Protein AF-A0A938N1D2-F1 (afdb_monomer)

Structure (mmCIF, N/CA/C/O backbone):
data_AF-A0A938N1D2-F1
#
_entry.id   AF-A0A938N1D2-F1
#
loop_
_atom_site.group_PDB
_atom_site.id
_atom_site.type_symbol
_atom_site.label_atom_id
_atom_site.label_alt_id
_atom_site.label_comp_id
_atom_site.label_asym_id
_atom_site.label_entity_id
_atom_site.label_seq_id
_atom_site.pdbx_PDB_ins_code
_atom_site.Cartn_x
_atom_site.Cartn_y
_atom_site.Cartn_z
_atom_site.occupancy
_atom_site.B_iso_or_equiv
_atom_site.auth_seq_id
_atom_site.auth_comp_id
_atom_site.auth_asym_id
_atom_site.auth_atom_id
_atom_site.pdbx_PDB_model_num
ATOM 1 N N . MET A 1 1 ? -23.442 34.204 77.995 1.00 45.38 1 MET A N 1
ATOM 2 C CA . MET A 1 1 ? -23.431 32.895 77.308 1.00 45.38 1 MET A CA 1
ATOM 3 C C . MET A 1 1 ? -24.478 32.975 76.201 1.00 45.38 1 MET A C 1
ATOM 5 O O . MET A 1 1 ? -25.651 32.757 76.457 1.00 45.38 1 MET A O 1
ATOM 9 N N . SER A 1 2 ? -24.078 33.488 75.035 1.00 43.53 2 SER A N 1
ATOM 10 C CA . SER A 1 2 ? -24.963 33.845 73.915 1.00 43.53 2 SER A CA 1
ATOM 11 C C . SER A 1 2 ? -24.544 33.026 72.698 1.00 43.53 2 SER A C 1
ATOM 13 O O . SER A 1 2 ? -23.382 33.074 72.297 1.00 43.53 2 SER A O 1
ATOM 15 N N . LEU A 1 3 ? -25.469 32.216 72.186 1.00 50.94 3 LEU A N 1
ATOM 16 C CA . LEU A 1 3 ? -25.299 31.342 71.028 1.00 50.94 3 LEU A CA 1
ATOM 17 C C . LEU A 1 3 ? -25.535 32.152 69.751 1.00 50.94 3 LEU A C 1
ATOM 19 O O . LEU A 1 3 ? -26.673 32.476 69.415 1.00 50.94 3 LEU A O 1
ATOM 23 N N . GLN A 1 4 ? -24.455 32.462 69.037 1.00 51.28 4 GLN A N 1
ATOM 24 C CA . GLN A 1 4 ? -24.513 33.093 67.724 1.00 51.28 4 GLN A CA 1
ATOM 25 C C . GLN A 1 4 ? -24.582 32.000 66.647 1.00 51.28 4 GLN A C 1
ATOM 27 O O . GLN A 1 4 ? -23.622 31.272 66.398 1.00 51.28 4 GLN A O 1
ATOM 32 N N . LYS A 1 5 ? -25.771 31.859 66.058 1.00 54.28 5 LYS A N 1
ATOM 33 C CA . LYS A 1 5 ? -26.109 30.928 64.980 1.00 54.28 5 LYS A CA 1
ATOM 34 C C . LYS A 1 5 ? -25.549 31.478 63.663 1.00 54.28 5 LYS A C 1
ATOM 36 O O . LYS A 1 5 ? -25.926 32.568 63.244 1.00 54.28 5 LYS A O 1
ATOM 41 N N . ASN A 1 6 ? -24.605 30.755 63.065 1.00 55.00 6 ASN A N 1
ATOM 42 C CA . ASN A 1 6 ? -23.937 31.126 61.820 1.00 55.00 6 ASN A CA 1
ATOM 43 C C . ASN A 1 6 ? -24.645 30.424 60.649 1.00 55.00 6 ASN A C 1
ATOM 45 O O . ASN A 1 6 ? -24.446 29.229 60.428 1.00 55.00 6 ASN A O 1
ATOM 49 N N . ASP A 1 7 ? -25.509 31.150 59.940 1.00 54.53 7 ASP A N 1
ATOM 50 C CA . ASP A 1 7 ? -26.222 30.656 58.761 1.00 54.53 7 ASP A CA 1
ATOM 51 C C . ASP A 1 7 ? -25.305 30.731 57.528 1.00 54.53 7 ASP A C 1
ATOM 53 O O . ASP A 1 7 ? -25.179 31.758 56.857 1.00 54.53 7 ASP A O 1
ATOM 57 N N . GLY A 1 8 ? -24.646 29.610 57.227 1.00 48.16 8 GLY A N 1
ATOM 58 C CA . GLY A 1 8 ? -23.860 29.415 56.012 1.00 48.16 8 GLY A CA 1
ATOM 59 C C . GLY A 1 8 ? -24.749 29.325 54.772 1.00 48.16 8 GLY A C 1
ATOM 60 O O . GLY A 1 8 ? -25.201 28.246 54.394 1.00 48.16 8 GLY A O 1
ATOM 61 N N . ARG A 1 9 ? -24.979 30.460 54.104 1.00 46.34 9 ARG A N 1
ATOM 62 C CA . ARG A 1 9 ? -25.513 30.503 52.735 1.00 46.34 9 ARG A CA 1
ATOM 63 C C . ARG A 1 9 ? -24.442 30.028 51.751 1.00 46.34 9 ARG A C 1
ATOM 65 O O . ARG A 1 9 ? -23.534 30.777 51.400 1.00 46.34 9 ARG A O 1
ATOM 72 N N . ALA A 1 10 ? -24.584 28.792 51.281 1.00 48.12 10 ALA A N 1
ATOM 73 C CA . ALA A 1 10 ? -23.886 28.282 50.109 1.00 48.12 10 ALA A CA 1
ATOM 74 C C . ALA A 1 10 ? -24.363 29.044 48.860 1.00 48.12 10 ALA A C 1
ATOM 76 O O . ALA A 1 10 ? -25.469 28.833 48.362 1.00 48.12 10 ALA A O 1
ATOM 77 N N . GLY A 1 11 ? -23.533 29.972 48.382 1.00 44.34 11 GLY A N 1
ATOM 78 C CA . GLY A 1 11 ? -23.705 30.628 47.093 1.00 44.34 11 GLY A CA 1
ATOM 79 C C . GLY A 1 11 ? -23.422 29.640 45.966 1.00 44.34 11 GLY A C 1
ATOM 80 O O . GLY A 1 11 ? -22.268 29.358 45.660 1.00 44.34 11 GLY A O 1
ATOM 81 N N . LEU A 1 12 ? -24.481 29.120 45.348 1.00 46.97 12 LEU A N 1
ATOM 82 C CA . LEU A 1 12 ? -24.411 28.447 44.055 1.00 46.97 12 LEU A CA 1
ATOM 83 C C . LEU A 1 12 ? -24.100 29.505 42.990 1.00 46.97 12 LEU A C 1
ATOM 85 O O . LEU A 1 12 ? -24.994 30.176 42.472 1.00 46.97 12 LEU A O 1
ATOM 89 N N . GLY A 1 13 ? -22.810 29.686 42.709 1.00 43.22 13 GLY A N 1
ATOM 90 C CA . GLY A 1 13 ? -22.336 30.446 41.563 1.00 43.22 13 GLY A CA 1
ATOM 91 C C . GLY A 1 13 ? -22.841 29.797 40.279 1.00 43.22 13 GLY A C 1
ATOM 92 O O . GLY A 1 13 ? -22.402 28.714 39.908 1.00 43.22 13 GLY A O 1
ATOM 93 N N . ARG A 1 14 ? -23.786 30.463 39.611 1.00 47.28 14 ARG A N 1
ATOM 94 C CA . ARG A 1 14 ? -24.105 30.239 38.199 1.00 47.28 14 ARG A CA 1
ATOM 95 C C . ARG A 1 14 ? -22.845 30.549 37.388 1.00 47.28 14 ARG A C 1
ATOM 97 O O . ARG A 1 14 ? -22.576 31.710 37.091 1.00 47.28 14 ARG A O 1
ATOM 104 N N . GLU A 1 15 ? -22.071 29.524 37.051 1.00 45.41 15 GLU A N 1
ATOM 105 C CA . GLU A 1 15 ? -21.087 29.620 35.977 1.00 45.41 15 GLU A CA 1
ATOM 106 C C . GLU A 1 15 ? -21.851 29.861 34.676 1.00 45.41 15 GLU A C 1
ATOM 108 O O . GLU A 1 15 ? -22.607 29.015 34.198 1.00 45.41 15 GLU A O 1
ATOM 113 N N . ALA A 1 16 ? -21.715 31.080 34.157 1.00 44.31 16 ALA A N 1
ATOM 114 C CA . ALA A 1 16 ? -22.251 31.477 32.874 1.00 44.31 16 ALA A CA 1
ATOM 115 C C . ALA A 1 16 ? -21.665 30.562 31.793 1.00 44.31 16 ALA A C 1
ATOM 117 O O . ALA A 1 16 ? -20.476 30.626 31.481 1.00 44.31 16 ALA A O 1
ATOM 118 N N . SER A 1 17 ? -22.517 29.711 31.229 1.00 45.59 17 SER A N 1
ATOM 119 C CA . SER A 1 17 ? -22.244 28.951 30.019 1.00 45.59 17 SER A CA 1
ATOM 120 C C . SER A 1 17 ? -21.879 29.928 28.904 1.00 45.59 17 SER A C 1
ATOM 122 O O . SER A 1 17 ? -22.737 30.617 28.349 1.00 45.59 17 SER A O 1
ATOM 124 N N . THR A 1 18 ? -20.590 30.021 28.599 1.00 41.19 18 THR A N 1
ATOM 125 C CA . THR A 1 18 ? -20.108 30.731 27.424 1.00 41.19 18 THR A CA 1
ATOM 126 C C . THR A 1 18 ? -20.687 30.047 26.181 1.00 41.19 18 THR A C 1
ATOM 128 O O . THR A 1 18 ? -20.574 28.826 26.039 1.00 41.19 18 THR A O 1
ATOM 131 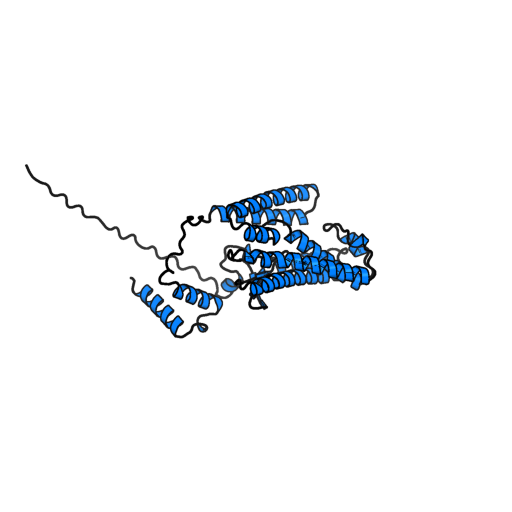N N . PRO A 1 19 ? -21.351 30.790 25.277 1.00 46.25 19 PRO A N 1
ATOM 132 C CA . PRO A 1 19 ? -21.889 30.214 24.058 1.00 46.25 19 PRO A CA 1
ATOM 133 C C . PRO A 1 19 ? -20.727 29.705 23.205 1.00 46.25 19 PRO A C 1
ATOM 135 O O . PRO A 1 19 ? -19.851 30.465 22.789 1.00 46.25 19 PRO A O 1
ATOM 138 N N . VAL A 1 20 ? -20.712 28.392 22.979 1.00 46.66 20 VAL A N 1
ATOM 139 C CA . VAL A 1 20 ? -19.788 27.716 22.068 1.00 46.66 20 VAL A CA 1
ATOM 140 C C . VAL A 1 20 ? -19.893 28.397 20.706 1.00 46.66 20 VAL A C 1
ATOM 142 O O . VAL A 1 20 ? -20.954 28.419 20.085 1.00 46.66 20 VAL A O 1
ATOM 145 N N . GLY A 1 21 ? -18.780 29.003 20.289 1.00 40.69 21 GLY A N 1
ATOM 146 C CA . GLY A 1 21 ? -18.690 29.889 19.139 1.00 40.69 21 GLY A CA 1
ATOM 147 C C . GLY A 1 21 ? -19.325 29.316 17.875 1.00 40.69 21 GLY A C 1
ATOM 148 O O . GLY A 1 21 ? -19.049 28.189 17.456 1.00 40.69 21 GLY A O 1
ATOM 149 N N . SER A 1 22 ? -20.142 30.151 17.236 1.00 45.31 22 SER A N 1
ATOM 150 C CA . SER A 1 22 ? -20.622 29.978 15.873 1.00 45.31 22 SER A CA 1
ATOM 151 C C . SER A 1 22 ? -19.424 29.819 14.934 1.00 45.31 22 SER A C 1
ATOM 153 O O . SER A 1 22 ? -18.741 30.791 14.603 1.00 45.31 22 SER A O 1
ATOM 155 N N . ARG A 1 23 ? -19.141 28.579 14.525 1.00 46.31 23 ARG A N 1
ATOM 156 C CA . ARG A 1 23 ? -18.115 28.274 13.525 1.00 46.31 23 ARG A CA 1
ATOM 157 C C . ARG A 1 23 ? -18.466 28.981 12.220 1.00 46.31 23 ARG A C 1
ATOM 159 O O . ARG A 1 23 ? -19.503 28.710 11.619 1.00 46.31 23 ARG A O 1
ATOM 166 N N . ALA A 1 24 ? -17.579 29.886 11.818 1.00 46.53 24 ALA A N 1
ATOM 167 C CA . ALA A 1 24 ? -17.623 30.610 10.562 1.00 46.53 24 ALA A CA 1
ATOM 168 C C . ALA A 1 24 ? -17.850 29.652 9.381 1.00 46.53 24 ALA A C 1
ATOM 170 O O . ALA A 1 24 ? -17.258 28.572 9.312 1.00 46.53 24 ALA A O 1
ATOM 171 N N . GLY A 1 25 ? -18.743 30.059 8.478 1.00 44.03 25 GLY A N 1
ATOM 172 C CA . GLY A 1 25 ? -19.224 29.280 7.345 1.00 44.03 25 GLY A CA 1
ATOM 173 C C . GLY A 1 25 ? -18.110 28.811 6.415 1.00 44.03 25 GLY A C 1
ATOM 174 O O . GLY A 1 25 ? -17.735 29.500 5.471 1.00 44.03 25 GLY A O 1
ATOM 175 N N . ALA A 1 26 ? -17.633 27.588 6.629 1.00 49.19 26 ALA A N 1
ATOM 176 C CA . ALA A 1 26 ? -16.990 26.827 5.574 1.00 49.19 26 ALA A CA 1
ATOM 177 C C . ALA A 1 26 ? -18.065 26.470 4.538 1.00 49.19 26 ALA A C 1
ATOM 179 O O . ALA A 1 26 ? -19.080 25.852 4.871 1.00 49.19 26 ALA A O 1
ATOM 180 N N . SER A 1 27 ? -17.858 26.887 3.287 1.00 54.94 27 SER A N 1
ATOM 181 C CA . SER A 1 27 ? -18.797 26.623 2.195 1.00 54.94 27 SER A CA 1
ATOM 182 C C . SER A 1 27 ? -19.169 25.121 2.128 1.00 54.94 27 SER A C 1
ATOM 184 O O . SER A 1 27 ? -18.284 24.263 2.233 1.00 54.94 27 SER A O 1
ATOM 186 N N . PRO A 1 28 ? -20.459 24.765 1.941 1.00 60.28 28 PRO A N 1
ATOM 187 C CA . PRO A 1 28 ? -20.954 23.386 2.071 1.00 60.28 28 PRO A CA 1
ATOM 188 C C . PRO A 1 28 ? -20.310 22.352 1.130 1.00 60.28 28 PRO A C 1
ATOM 190 O O . PRO A 1 28 ? -20.494 21.148 1.323 1.00 60.28 28 PRO A O 1
ATOM 193 N N . GLY A 1 29 ? -19.601 22.805 0.091 1.00 64.12 29 GLY A N 1
ATOM 194 C CA . GLY A 1 29 ? -18.929 21.944 -0.882 1.00 64.12 29 GLY A CA 1
ATOM 195 C C . GLY A 1 29 ? -17.547 21.473 -0.428 1.00 64.12 29 GLY A C 1
ATOM 196 O O . GLY A 1 29 ? -17.232 20.291 -0.547 1.00 64.12 29 GLY A O 1
ATOM 197 N N . TRP A 1 30 ? -16.734 22.365 0.143 1.00 63.69 30 TRP A N 1
ATOM 198 C CA . TRP A 1 30 ? -15.337 22.059 0.474 1.00 63.69 30 TRP A CA 1
ATOM 199 C C . TRP A 1 30 ? -15.190 21.227 1.750 1.00 63.69 30 TRP A C 1
ATOM 201 O O . TRP A 1 30 ? -14.303 20.378 1.828 1.00 63.69 30 TRP A O 1
ATOM 211 N N . SER A 1 31 ? -16.104 21.381 2.711 1.00 61.78 31 SER A N 1
ATOM 212 C CA . SER A 1 31 ? -16.114 20.593 3.953 1.00 61.78 31 SER A CA 1
ATOM 213 C C . SER A 1 31 ? -16.376 19.098 3.722 1.00 61.78 31 SER A C 1
ATOM 215 O O . SER A 1 31 ? -15.876 18.259 4.469 1.00 61.78 31 SER A O 1
ATOM 217 N N . ARG A 1 32 ? -17.092 18.737 2.647 1.00 62.72 32 ARG A N 1
ATOM 218 C CA . ARG A 1 32 ? -17.279 17.329 2.243 1.00 62.72 32 ARG A CA 1
ATOM 219 C C . ARG A 1 32 ? -16.031 16.726 1.602 1.00 62.72 32 ARG A C 1
ATOM 221 O O . ARG A 1 32 ? -15.829 15.515 1.684 1.00 62.72 32 ARG A O 1
ATOM 228 N N . VAL A 1 33 ? -15.225 17.563 0.953 1.00 58.50 33 VAL A N 1
ATOM 229 C CA . VAL A 1 33 ? -14.071 17.149 0.148 1.00 58.50 33 VAL A CA 1
ATOM 230 C C . VAL A 1 33 ? -12.794 17.068 0.989 1.00 58.50 33 VAL A C 1
ATOM 232 O O . VAL A 1 33 ? -12.049 16.100 0.865 1.00 58.50 33 VAL A O 1
ATOM 235 N N . MET A 1 34 ? -12.561 18.026 1.888 1.00 60.97 34 MET A N 1
ATOM 236 C CA . MET A 1 34 ? -11.311 18.131 2.661 1.00 60.97 34 MET A CA 1
ATOM 237 C C . MET A 1 34 ? -11.330 17.385 4.007 1.00 60.97 34 MET A C 1
ATOM 239 O O . MET A 1 34 ? -10.323 17.367 4.710 1.00 60.97 34 MET A O 1
ATOM 243 N N . GLY A 1 35 ? -12.451 16.763 4.400 1.00 54.53 35 GLY A N 1
ATOM 244 C CA . GLY A 1 35 ? -12.636 16.360 5.800 1.00 54.53 35 GLY A CA 1
ATOM 245 C C . GLY A 1 35 ? -12.611 17.589 6.719 1.00 54.53 35 GLY A C 1
ATOM 246 O O . GLY A 1 35 ? -12.515 18.723 6.252 1.00 54.53 35 GLY A O 1
ATOM 247 N N . PHE A 1 36 ? -12.727 17.406 8.032 1.00 54.00 36 PHE A N 1
ATOM 248 C CA . PHE A 1 36 ? -12.611 18.516 8.982 1.00 54.00 36 PHE A CA 1
ATOM 249 C C . PHE A 1 36 ? -11.165 19.044 9.018 1.00 54.00 36 PHE A C 1
ATOM 251 O O . PHE A 1 36 ? -10.404 18.622 9.874 1.00 54.00 36 PHE A O 1
ATOM 258 N N . GLY A 1 37 ? -10.813 19.894 8.044 1.00 53.06 37 GLY A N 1
ATOM 259 C CA . GLY A 1 37 ? -9.813 20.976 7.971 1.00 53.06 37 GLY A CA 1
ATOM 260 C C . GLY A 1 37 ? -8.393 20.836 8.535 1.00 53.06 37 GLY A C 1
ATOM 261 O O . GLY A 1 37 ? -7.506 21.520 8.037 1.00 53.06 37 GLY A O 1
ATOM 262 N N . GLU A 1 38 ? -8.142 20.008 9.540 1.00 72.44 38 GLU A N 1
ATOM 263 C CA . GLU A 1 38 ? -6.974 20.144 10.415 1.00 72.44 38 GLU A CA 1
ATOM 264 C C . GLU A 1 38 ? -5.913 19.053 10.206 1.00 72.44 38 GLU A C 1
ATOM 266 O O . GLU A 1 38 ? -4.759 19.267 10.567 1.00 72.44 38 GLU A O 1
ATOM 271 N N . ASP A 1 39 ? -6.250 17.911 9.588 1.00 75.94 39 ASP A N 1
ATOM 272 C CA . ASP A 1 39 ? -5.296 16.810 9.382 1.00 75.94 39 ASP A CA 1
ATOM 273 C C . ASP A 1 39 ? -5.085 16.500 7.883 1.00 75.94 39 ASP A C 1
ATOM 275 O O . ASP A 1 39 ? -5.937 15.853 7.259 1.00 75.94 39 ASP A O 1
ATOM 279 N N . PRO A 1 40 ? -3.954 16.920 7.276 1.00 80.06 40 PRO A N 1
ATOM 280 C CA . PRO A 1 40 ? -3.662 16.664 5.865 1.00 80.06 40 PRO A CA 1
ATOM 281 C C . PRO A 1 40 ? -3.511 15.172 5.539 1.00 80.06 40 PRO A C 1
ATOM 283 O O . PRO A 1 40 ? -3.604 14.797 4.372 1.00 80.06 40 PRO A O 1
ATOM 286 N N . LEU A 1 41 ? -3.322 14.309 6.548 1.00 74.81 41 LEU A N 1
ATOM 287 C CA . LEU A 1 41 ? -3.291 12.849 6.389 1.00 74.81 41 LEU A CA 1
ATOM 288 C C . LEU A 1 41 ? -4.681 12.244 6.136 1.00 74.81 41 LEU A C 1
ATOM 290 O O . LEU A 1 41 ? -4.794 11.064 5.801 1.00 74.81 41 LEU A O 1
ATOM 294 N N . LEU A 1 42 ? -5.747 13.024 6.329 1.00 78.19 42 LEU A N 1
ATOM 295 C CA . LEU A 1 42 ? -7.129 12.590 6.119 1.00 78.19 42 LEU A CA 1
ATOM 296 C C . LEU A 1 42 ? -7.722 13.106 4.802 1.00 78.19 42 LEU A C 1
ATOM 298 O O . LEU A 1 42 ? -8.824 12.691 4.421 1.00 78.19 42 LEU A O 1
ATOM 302 N N . TRP A 1 43 ? -7.002 13.972 4.083 1.00 88.00 43 TRP A N 1
ATOM 303 C CA . TRP A 1 43 ? -7.460 14.549 2.823 1.00 88.00 43 TRP A CA 1
ATOM 304 C C . TRP A 1 43 ? -7.649 13.462 1.773 1.00 88.00 43 TRP A C 1
ATOM 306 O O . TRP A 1 43 ? -6.696 12.855 1.279 1.00 88.00 43 TRP A O 1
ATOM 316 N N . SER A 1 44 ? -8.906 13.192 1.432 1.00 91.38 44 SER A N 1
ATOM 317 C CA . SER A 1 44 ? -9.242 12.104 0.526 1.00 91.38 44 SER A CA 1
ATOM 318 C C . SER A 1 44 ? -10.566 12.322 -0.192 1.00 91.38 44 SER A C 1
ATOM 320 O O . SER A 1 44 ? -11.554 12.758 0.402 1.00 91.38 44 SER A O 1
ATOM 322 N N . PHE A 1 45 ? -10.607 11.928 -1.459 1.00 91.19 45 PHE A N 1
ATOM 323 C CA . PHE A 1 45 ? -11.759 12.074 -2.344 1.00 91.19 45 PHE A CA 1
ATOM 324 C C . PHE A 1 45 ? -12.488 10.733 -2.486 1.00 91.19 45 PHE A C 1
ATOM 326 O O . PHE A 1 45 ? -11.819 9.710 -2.642 1.00 91.19 45 PHE A O 1
ATOM 333 N N . PRO A 1 46 ? -13.829 10.683 -2.424 1.00 92.88 46 PRO A N 1
ATOM 334 C CA . PRO A 1 46 ? -14.567 9.446 -2.663 1.00 92.88 46 PRO A CA 1
ATOM 335 C C . PRO A 1 46 ? -14.432 9.016 -4.129 1.00 92.88 46 PRO A C 1
ATOM 337 O O . PRO A 1 46 ? -14.579 9.838 -5.027 1.00 92.88 46 PRO A O 1
ATOM 340 N N . VAL A 1 47 ? -14.174 7.728 -4.367 1.00 94.19 47 VAL A N 1
ATOM 341 C CA . VAL A 1 47 ? -14.072 7.158 -5.726 1.00 94.19 47 VAL A CA 1
ATOM 342 C C . VAL A 1 47 ? -15.235 6.221 -6.038 1.00 94.19 47 VAL A C 1
ATOM 344 O O . VAL A 1 47 ? -15.672 6.137 -7.178 1.00 94.19 47 VAL A O 1
ATOM 347 N N . GLY A 1 48 ? -15.774 5.536 -5.030 1.00 94.44 48 GLY A N 1
ATOM 348 C CA . GLY A 1 48 ? -16.909 4.636 -5.215 1.00 94.44 48 GLY A CA 1
ATOM 349 C C . GLY A 1 48 ? -17.002 3.595 -4.112 1.00 94.44 48 GLY A C 1
ATOM 350 O O . GLY A 1 48 ? -16.347 3.709 -3.076 1.00 94.44 48 GLY A O 1
ATOM 351 N N . GLY A 1 49 ? -17.823 2.570 -4.326 1.00 94.12 49 GLY A N 1
ATOM 352 C CA . GLY A 1 49 ? -17.939 1.431 -3.421 1.00 94.12 49 GLY A CA 1
ATOM 353 C C . GLY A 1 49 ? -17.740 0.119 -4.166 1.00 94.12 49 GLY A C 1
ATOM 354 O O . GLY A 1 49 ? -18.359 -0.094 -5.203 1.00 94.12 49 GLY A O 1
ATOM 355 N N . VAL A 1 50 ? -16.899 -0.769 -3.636 1.00 95.00 50 VAL A N 1
ATOM 356 C CA . VAL A 1 50 ? -16.669 -2.112 -4.194 1.00 95.00 50 VAL A CA 1
ATOM 357 C C . VAL A 1 50 ? -16.726 -3.114 -3.056 1.00 95.00 50 VAL A C 1
ATOM 359 O O . VAL A 1 50 ? -16.158 -2.873 -1.992 1.00 95.00 50 VAL A O 1
ATOM 362 N N . LEU A 1 51 ? -17.456 -4.219 -3.247 1.00 90.94 51 LEU A N 1
ATOM 363 C CA . LEU A 1 51 ? -17.723 -5.192 -2.181 1.00 90.94 51 LEU A CA 1
ATOM 364 C C . LEU A 1 51 ? -18.175 -4.475 -0.893 1.00 90.94 51 LEU A C 1
ATOM 366 O O . LEU A 1 51 ? -17.616 -4.693 0.178 1.00 90.94 51 LEU A O 1
ATOM 370 N N . GLY A 1 52 ? -19.136 -3.550 -1.009 1.00 87.44 52 GLY A N 1
ATOM 371 C CA . GLY A 1 52 ? -19.717 -2.771 0.098 1.00 87.44 52 GLY A CA 1
ATOM 372 C C . GLY A 1 52 ? -18.748 -1.948 0.960 1.00 87.44 52 GLY A C 1
ATOM 373 O O . GLY A 1 52 ? -19.194 -1.353 1.935 1.00 87.44 52 GLY A O 1
ATOM 374 N N . ALA A 1 53 ? -17.458 -1.888 0.626 1.00 91.31 53 ALA A N 1
ATOM 375 C CA . ALA A 1 53 ? -16.508 -0.970 1.236 1.00 91.31 53 ALA A CA 1
ATOM 376 C C . ALA A 1 53 ? -16.492 0.337 0.438 1.00 91.31 53 ALA A C 1
ATOM 378 O O . ALA A 1 53 ? -16.482 0.312 -0.795 1.00 91.31 53 ALA A O 1
ATOM 379 N N . LYS A 1 54 ? -16.487 1.481 1.131 1.00 92.81 54 LYS A N 1
ATOM 380 C CA . LYS A 1 54 ? -16.380 2.807 0.502 1.00 92.81 54 LYS A CA 1
ATOM 381 C C . LYS A 1 54 ? -14.905 3.107 0.229 1.00 92.81 54 LYS A C 1
ATOM 383 O O . LYS A 1 54 ? -14.122 3.207 1.170 1.00 92.81 54 LYS A O 1
ATOM 388 N N . PHE A 1 55 ? -14.529 3.265 -1.033 1.00 93.31 55 PHE A N 1
ATOM 389 C CA . PHE A 1 55 ? -13.172 3.610 -1.446 1.00 93.31 55 PHE A CA 1
ATOM 390 C C . PHE A 1 55 ? -13.009 5.122 -1.585 1.00 93.31 55 PHE A C 1
ATOM 392 O O . PHE A 1 55 ? -13.837 5.816 -2.183 1.00 93.31 55 PHE A O 1
ATOM 399 N N . ARG A 1 56 ? -11.903 5.621 -1.041 1.00 94.12 56 ARG A N 1
ATOM 400 C CA . ARG A 1 56 ? -11.440 7.002 -1.164 1.00 94.12 56 ARG A CA 1
ATOM 401 C C . ARG A 1 56 ? -10.009 6.993 -1.688 1.00 94.12 56 ARG A C 1
ATOM 403 O O . ARG A 1 56 ? -9.295 6.024 -1.466 1.00 94.12 56 ARG A O 1
ATOM 410 N N . VAL A 1 57 ? -9.569 8.057 -2.338 1.00 93.50 57 VAL A N 1
ATOM 411 C CA . VAL A 1 57 ? -8.174 8.244 -2.762 1.00 93.50 57 VAL A CA 1
ATOM 412 C C . VAL A 1 57 ? -7.593 9.421 -2.002 1.00 93.50 57 VAL A C 1
ATOM 414 O O . VAL A 1 57 ? -8.191 10.494 -1.981 1.00 93.50 57 VAL A O 1
ATOM 417 N N . HIS A 1 58 ? -6.448 9.218 -1.356 1.00 92.06 58 HIS A N 1
ATOM 418 C CA . HIS A 1 58 ? -5.748 10.278 -0.642 1.00 92.06 58 HIS A CA 1
ATOM 419 C C . HIS A 1 58 ? -5.235 11.348 -1.615 1.00 92.06 58 HIS A C 1
ATOM 421 O O . HIS A 1 58 ? -4.757 11.011 -2.696 1.00 92.06 58 HIS A O 1
ATOM 427 N N . ALA A 1 59 ? -5.256 12.622 -1.223 1.00 91.00 59 ALA A N 1
ATOM 428 C CA . ALA A 1 59 ? -4.847 13.743 -2.077 1.00 91.00 59 ALA A CA 1
ATOM 429 C C . ALA A 1 59 ? -3.389 13.677 -2.559 1.00 91.00 59 ALA A C 1
ATOM 431 O O . ALA A 1 59 ? -3.065 14.132 -3.651 1.00 91.00 59 ALA A O 1
ATOM 432 N N . LEU A 1 60 ? -2.514 13.040 -1.783 1.00 89.25 60 LEU A N 1
ATOM 433 C CA . LEU A 1 60 ? -1.123 12.802 -2.180 1.00 89.25 60 LEU A CA 1
ATOM 434 C C . LEU A 1 60 ? -0.967 11.805 -3.336 1.00 89.25 60 LEU A C 1
ATOM 436 O O . LEU A 1 60 ? 0.043 11.859 -4.028 1.00 89.25 60 LEU A O 1
ATOM 440 N N . ALA A 1 61 ? -1.950 10.936 -3.596 1.00 91.50 61 ALA A N 1
ATOM 441 C CA . ALA A 1 61 ? -1.878 9.998 -4.713 1.00 91.50 61 ALA A CA 1
ATOM 442 C C . ALA A 1 61 ? -1.862 10.696 -6.090 1.00 91.50 61 ALA A C 1
ATOM 444 O O . ALA A 1 61 ? -0.911 10.464 -6.837 1.00 91.50 61 ALA A O 1
ATOM 445 N N . PRO A 1 62 ? -2.827 11.573 -6.443 1.00 93.06 62 PRO A N 1
ATOM 446 C CA . PRO A 1 62 ? -2.782 12.298 -7.712 1.00 93.06 62 PRO A CA 1
ATOM 447 C C . PRO A 1 62 ? -1.606 13.279 -7.801 1.00 93.06 62 PRO A C 1
ATOM 449 O O . PRO A 1 62 ? -1.044 13.432 -8.881 1.00 93.06 62 PRO A O 1
ATOM 452 N N . ILE A 1 63 ? -1.187 13.900 -6.689 1.00 92.31 63 ILE A N 1
ATOM 453 C CA . ILE A 1 63 ? -0.008 14.786 -6.668 1.00 92.31 63 ILE A CA 1
ATOM 454 C C . ILE A 1 63 ? 1.261 13.999 -7.014 1.00 92.31 63 ILE A C 1
ATOM 456 O O . ILE A 1 63 ? 2.048 14.433 -7.853 1.00 92.31 63 ILE A O 1
ATOM 460 N N . TRP A 1 64 ? 1.444 12.826 -6.403 1.00 91.44 64 TRP A N 1
ATOM 461 C CA . TRP A 1 64 ? 2.572 11.948 -6.703 1.00 91.44 64 TRP A CA 1
ATOM 462 C C . TRP A 1 64 ? 2.538 11.451 -8.155 1.00 91.44 64 TRP A C 1
ATOM 464 O O . TRP A 1 64 ? 3.551 11.545 -8.844 1.00 91.44 64 TRP A O 1
ATOM 474 N N . LEU A 1 65 ? 1.374 11.006 -8.646 1.00 94.00 65 LEU A N 1
ATOM 475 C CA . LEU A 1 65 ? 1.201 10.589 -10.043 1.00 94.00 65 LEU A CA 1
ATOM 476 C C . LEU A 1 65 ? 1.591 11.705 -11.018 1.00 94.00 65 LEU A C 1
ATOM 478 O O . LEU A 1 65 ? 2.345 11.466 -11.958 1.00 94.00 65 LEU A O 1
ATOM 482 N N . LEU A 1 66 ? 1.122 12.932 -10.776 1.00 95.12 66 LEU A N 1
ATOM 483 C CA . LEU A 1 66 ? 1.463 14.086 -11.603 1.00 95.12 66 LEU A CA 1
ATOM 484 C C . LEU A 1 66 ? 2.964 14.399 -11.545 1.00 95.12 66 LEU A C 1
ATOM 486 O O . LEU A 1 66 ? 3.567 14.683 -12.577 1.00 95.12 66 LEU A O 1
ATOM 490 N N . GLY A 1 67 ? 3.579 14.303 -10.364 1.00 92.56 67 GLY A N 1
ATOM 491 C CA . GLY A 1 67 ? 5.020 14.480 -10.189 1.00 92.56 67 GLY A CA 1
ATOM 492 C C . GLY A 1 67 ? 5.846 13.487 -11.012 1.00 92.56 67 GLY A C 1
ATOM 493 O O . GLY A 1 67 ? 6.779 13.900 -11.702 1.00 92.56 67 GLY A O 1
ATOM 494 N N . GLU A 1 68 ? 5.484 12.201 -11.002 1.00 92.19 68 GLU A N 1
ATOM 495 C CA . GLU A 1 68 ? 6.166 11.183 -11.814 1.00 92.19 68 GLU A CA 1
ATOM 496 C C . GLU A 1 68 ? 5.958 11.415 -13.319 1.00 92.19 68 GLU A C 1
ATOM 498 O O . GLU A 1 68 ? 6.908 11.278 -14.089 1.00 92.19 68 GLU A O 1
ATOM 503 N N . LEU A 1 69 ? 4.763 11.839 -13.750 1.00 94.06 69 LEU A N 1
ATOM 504 C CA . LEU A 1 69 ? 4.486 12.168 -15.156 1.00 94.06 69 LEU A CA 1
ATOM 505 C C . LEU A 1 69 ? 5.274 13.394 -15.642 1.00 94.06 69 LEU A C 1
ATOM 507 O O . LEU A 1 69 ? 5.850 13.363 -16.728 1.00 94.06 69 LEU A O 1
ATOM 511 N N . ILE A 1 70 ? 5.347 14.458 -14.836 1.00 93.31 70 ILE A N 1
ATOM 512 C CA . ILE A 1 70 ? 6.160 15.643 -15.147 1.00 93.31 70 ILE A CA 1
ATOM 513 C C . ILE A 1 70 ? 7.638 15.256 -15.226 1.00 93.31 70 ILE A C 1
ATOM 515 O O . ILE A 1 70 ? 8.340 15.673 -16.145 1.00 93.31 70 ILE A O 1
ATOM 519 N N . ASN A 1 71 ? 8.121 14.446 -14.283 1.00 89.38 71 ASN A N 1
ATOM 520 C CA . ASN A 1 71 ? 9.513 14.011 -14.264 1.00 89.38 71 ASN A CA 1
ATOM 521 C C . ASN A 1 71 ? 9.865 13.131 -15.478 1.00 89.38 71 ASN A C 1
ATOM 523 O O . ASN A 1 71 ? 10.944 13.276 -16.054 1.00 89.38 71 ASN A O 1
ATOM 527 N N . ALA A 1 72 ? 8.939 12.266 -15.901 1.00 90.62 72 ALA A N 1
ATOM 528 C CA . ALA A 1 72 ? 9.062 11.483 -17.127 1.00 90.62 72 ALA A CA 1
ATOM 529 C C . ALA A 1 72 ? 9.174 12.387 -18.364 1.00 90.62 72 ALA A C 1
ATOM 531 O O . ALA A 1 72 ? 10.060 12.199 -19.186 1.00 90.62 72 ALA A O 1
ATOM 532 N N . GLY A 1 73 ? 8.341 13.428 -18.459 1.00 90.31 73 GLY A N 1
ATOM 533 C CA . GLY A 1 73 ? 8.370 14.365 -19.586 1.00 90.31 73 GLY A CA 1
ATOM 534 C C . GLY A 1 73 ? 9.616 15.257 -19.658 1.00 90.31 73 GLY A C 1
ATOM 535 O O . GLY A 1 73 ? 9.936 15.754 -20.732 1.00 90.31 73 GLY A O 1
ATOM 536 N N . ARG A 1 74 ? 10.323 15.477 -18.540 1.00 90.00 74 ARG A N 1
ATOM 537 C CA . ARG A 1 74 ? 11.529 16.333 -18.489 1.00 90.00 74 ARG A CA 1
ATOM 538 C C . ARG A 1 74 ? 12.829 15.591 -18.772 1.00 90.00 74 ARG A C 1
ATOM 540 O O . ARG A 1 74 ? 13.838 16.234 -19.041 1.00 90.00 74 ARG A O 1
ATOM 547 N N . THR A 1 75 ? 12.827 14.269 -18.638 1.00 79.56 75 THR A N 1
ATOM 548 C CA . THR A 1 75 ? 14.048 13.470 -18.703 1.00 79.56 75 THR A CA 1
ATOM 549 C C . THR A 1 75 ? 13.990 12.581 -19.936 1.00 79.56 75 THR A C 1
ATOM 551 O O . THR A 1 75 ? 13.200 11.643 -19.959 1.00 79.56 75 THR A O 1
ATOM 554 N N . ASP A 1 76 ? 14.886 12.779 -20.907 1.00 74.12 76 ASP A N 1
ATOM 555 C CA . ASP A 1 76 ? 14.973 11.925 -22.113 1.00 74.12 76 ASP A CA 1
ATOM 556 C C . ASP A 1 76 ? 15.158 10.430 -21.788 1.00 74.12 76 ASP A C 1
ATOM 558 O O . ASP A 1 76 ? 14.906 9.554 -22.610 1.00 74.12 76 ASP A O 1
ATOM 562 N N . ARG A 1 77 ? 15.583 10.126 -20.555 1.00 65.25 77 ARG A N 1
ATOM 563 C CA . ARG A 1 77 ? 15.807 8.767 -20.053 1.00 65.25 77 ARG A CA 1
ATOM 564 C C . ARG A 1 77 ? 14.523 7.992 -19.738 1.00 65.25 77 ARG A C 1
ATOM 566 O O . ARG A 1 77 ? 14.583 6.770 -19.704 1.00 65.25 77 ARG A O 1
ATOM 573 N N . ASN A 1 78 ? 13.390 8.659 -19.499 1.00 74.75 78 ASN A N 1
ATOM 574 C CA . ASN A 1 78 ? 12.146 8.019 -19.055 1.00 74.75 78 ASN A CA 1
ATOM 575 C C . ASN A 1 78 ? 10.974 8.413 -19.954 1.00 74.75 78 ASN A C 1
ATOM 577 O O . ASN A 1 78 ? 10.138 9.227 -19.566 1.00 74.75 78 ASN A O 1
ATOM 581 N N . SER A 1 79 ? 10.881 7.815 -21.142 1.00 88.00 79 SER A N 1
ATOM 582 C CA . SER A 1 79 ? 9.734 8.078 -22.013 1.00 88.00 79 SER A CA 1
ATOM 583 C C . SER A 1 79 ? 8.410 7.747 -21.301 1.00 88.00 79 SER A C 1
ATOM 585 O O . SER A 1 79 ? 8.313 6.800 -20.508 1.00 88.00 79 SER A O 1
ATOM 587 N N . LEU A 1 80 ? 7.358 8.517 -21.604 1.00 91.00 80 LEU A N 1
ATOM 588 C CA . LEU A 1 80 ? 6.008 8.299 -21.061 1.00 91.00 80 LEU A CA 1
ATOM 589 C C . LEU A 1 80 ? 5.499 6.870 -21.313 1.00 91.00 80 LEU A C 1
ATOM 591 O O . LEU A 1 80 ? 4.710 6.350 -20.524 1.00 91.00 80 LEU A O 1
ATOM 595 N N . VAL A 1 81 ? 6.003 6.220 -22.367 1.00 89.00 81 VAL A N 1
ATOM 596 C CA . VAL A 1 81 ? 5.694 4.834 -22.736 1.00 89.00 81 VAL A CA 1
ATOM 597 C C . VAL A 1 81 ? 6.098 3.841 -21.642 1.00 89.00 81 VAL A C 1
ATOM 599 O O . VAL A 1 81 ? 5.425 2.829 -21.475 1.00 89.00 81 VAL A O 1
ATOM 602 N N . HIS A 1 82 ? 7.143 4.119 -20.858 1.00 89.19 82 HIS A N 1
ATOM 603 C CA . HIS A 1 82 ? 7.542 3.254 -19.742 1.00 89.19 82 HIS A CA 1
ATOM 604 C C . HIS A 1 82 ? 6.850 3.634 -18.433 1.00 89.19 82 HIS A C 1
ATOM 606 O O . HIS A 1 82 ? 6.430 2.757 -17.677 1.00 89.19 82 HIS A O 1
ATOM 612 N N . VAL A 1 83 ? 6.720 4.934 -18.161 1.00 91.31 83 VAL A N 1
ATOM 613 C CA . VAL A 1 83 ? 6.231 5.421 -16.864 1.00 91.31 83 VAL A CA 1
ATOM 614 C C . VAL A 1 83 ? 4.726 5.220 -16.716 1.00 91.31 83 VAL A C 1
ATOM 616 O O . VAL A 1 83 ? 4.280 4.774 -15.662 1.00 91.31 83 VAL A O 1
ATOM 619 N N . VAL A 1 84 ? 3.930 5.478 -17.757 1.00 94.19 84 VAL A N 1
ATOM 620 C CA . VAL A 1 84 ? 2.466 5.352 -17.666 1.00 94.19 84 VAL A CA 1
ATOM 621 C C . VAL A 1 84 ? 2.035 3.919 -17.320 1.00 94.19 84 VAL A C 1
ATOM 623 O O . VAL A 1 84 ? 1.296 3.761 -16.344 1.00 94.19 84 VAL A O 1
ATOM 626 N N . PRO A 1 85 ? 2.509 2.858 -18.008 1.00 93.31 85 PRO A N 1
ATOM 627 C CA . PRO A 1 85 ? 2.163 1.491 -17.625 1.00 93.31 85 PRO A CA 1
ATOM 628 C C . PRO A 1 85 ? 2.623 1.125 -16.214 1.00 93.31 85 PRO A C 1
ATOM 630 O O . PRO A 1 85 ? 1.881 0.465 -15.489 1.00 93.31 85 PRO A O 1
ATOM 633 N N . ALA A 1 86 ? 3.807 1.587 -15.796 1.00 92.50 86 ALA A N 1
ATOM 634 C CA . ALA A 1 86 ? 4.310 1.360 -14.444 1.00 92.50 86 ALA A CA 1
ATOM 635 C C . ALA A 1 86 ? 3.371 1.956 -13.384 1.00 92.50 86 ALA A C 1
ATOM 637 O O . ALA A 1 86 ? 2.988 1.268 -12.437 1.00 92.50 86 ALA A O 1
ATOM 638 N N . LEU A 1 87 ? 2.942 3.209 -13.568 1.00 94.38 87 LEU A N 1
ATOM 639 C CA . LEU A 1 87 ? 2.008 3.881 -12.661 1.00 94.38 87 LEU A CA 1
ATOM 640 C C . LEU A 1 87 ? 0.644 3.181 -12.632 1.00 94.38 87 LEU A C 1
ATOM 642 O O . LEU A 1 87 ? 0.107 2.937 -11.551 1.00 94.38 87 LEU A O 1
ATOM 646 N N . VAL A 1 88 ? 0.109 2.796 -13.795 1.00 95.31 88 VAL A N 1
ATOM 647 C CA . VAL A 1 88 ? -1.156 2.050 -13.890 1.00 95.31 88 VAL A CA 1
ATOM 648 C C . VAL A 1 88 ? -1.061 0.719 -13.146 1.00 95.31 88 VAL A C 1
ATOM 650 O O . VAL A 1 88 ? -1.970 0.384 -12.384 1.00 95.31 88 VAL A O 1
ATOM 653 N N . LEU A 1 89 ? 0.035 -0.025 -13.309 1.00 95.62 89 LEU A N 1
ATOM 654 C CA . LEU A 1 89 ? 0.255 -1.304 -12.631 1.00 95.62 89 LEU A CA 1
ATOM 655 C C . LEU A 1 89 ? 0.393 -1.134 -11.115 1.00 95.62 89 LEU A C 1
ATOM 657 O O . LEU A 1 89 ? -0.257 -1.867 -10.368 1.00 95.62 89 LEU A O 1
ATOM 661 N N . VAL A 1 90 ? 1.164 -0.147 -10.646 1.00 94.50 90 VAL A N 1
ATOM 662 C CA . VAL A 1 90 ? 1.296 0.160 -9.211 1.00 94.50 90 VAL A CA 1
ATOM 663 C C . VAL A 1 90 ? -0.061 0.517 -8.606 1.00 94.50 90 VAL A C 1
ATOM 665 O O . VAL A 1 90 ? -0.444 -0.067 -7.593 1.00 94.50 90 VAL A O 1
ATOM 668 N N . CYS A 1 91 ? -0.826 1.415 -9.233 1.00 94.50 91 CYS A N 1
ATOM 669 C CA . CYS A 1 91 ? -2.157 1.793 -8.756 1.00 94.50 91 CYS A CA 1
ATOM 670 C C . CYS A 1 91 ? -3.133 0.610 -8.768 1.00 94.50 91 CYS A C 1
ATOM 672 O O . CYS A 1 91 ? -3.879 0.421 -7.808 1.00 94.50 91 CYS A O 1
ATOM 674 N N . SER A 1 92 ? -3.099 -0.213 -9.818 1.00 95.56 92 SER A N 1
ATOM 675 C CA . SER A 1 92 ? -3.958 -1.395 -9.936 1.00 95.56 92 SER A CA 1
ATOM 676 C C . SER A 1 92 ? -3.643 -2.420 -8.850 1.00 95.56 92 SER A C 1
ATOM 678 O O . SER A 1 92 ? -4.550 -2.882 -8.164 1.00 95.56 92 SER A O 1
ATOM 680 N N . LEU A 1 93 ? -2.367 -2.730 -8.611 1.00 96.25 93 LEU A N 1
ATOM 681 C CA . LEU A 1 93 ? -1.955 -3.650 -7.546 1.00 96.25 93 LEU A CA 1
ATOM 682 C C . LEU A 1 93 ? -2.251 -3.089 -6.151 1.00 96.25 93 LEU A C 1
ATOM 684 O O . LEU A 1 93 ? -2.715 -3.826 -5.279 1.00 96.25 93 LEU A O 1
ATOM 688 N N . ALA A 1 94 ? -2.047 -1.785 -5.942 1.00 94.06 94 ALA A N 1
ATOM 689 C CA . ALA A 1 94 ? -2.420 -1.106 -4.705 1.00 94.06 94 ALA A CA 1
ATOM 690 C C . ALA A 1 94 ? -3.939 -1.130 -4.462 1.00 94.06 94 ALA A C 1
ATOM 692 O O . ALA A 1 94 ? -4.375 -1.182 -3.317 1.00 94.06 94 ALA A O 1
ATOM 693 N N . PHE A 1 95 ? -4.756 -1.145 -5.511 1.00 95.00 95 PHE A N 1
ATOM 694 C CA . PHE A 1 95 ? -6.199 -1.322 -5.386 1.00 95.00 95 PHE A CA 1
ATOM 695 C C . PHE A 1 95 ? -6.584 -2.786 -5.124 1.00 95.00 95 PHE A C 1
ATOM 697 O O . PHE A 1 95 ? -7.323 -3.079 -4.182 1.00 95.00 95 PHE A O 1
ATOM 704 N N . VAL A 1 96 ? -6.036 -3.730 -5.896 1.00 96.06 96 VAL A N 1
ATOM 705 C CA . VAL A 1 96 ? -6.315 -5.170 -5.752 1.00 96.06 96 VAL A CA 1
ATOM 706 C C . VAL A 1 96 ? -5.899 -5.681 -4.371 1.00 96.06 96 VAL A C 1
ATOM 708 O O . VAL A 1 96 ? -6.601 -6.514 -3.793 1.00 96.06 96 VAL A O 1
ATOM 711 N N . LYS A 1 97 ? -4.813 -5.164 -3.775 1.00 95.25 97 LYS A N 1
ATOM 712 C CA . LYS A 1 97 ? -4.388 -5.592 -2.425 1.00 95.25 97 LYS A CA 1
ATOM 713 C C . LYS A 1 97 ? -5.405 -5.209 -1.367 1.00 95.25 97 LYS A C 1
ATOM 715 O O . LYS A 1 97 ? -5.659 -5.969 -0.436 1.00 95.25 97 LYS A O 1
ATOM 720 N N . GLU A 1 98 ? -6.040 -4.062 -1.548 1.00 94.75 98 GLU A N 1
ATOM 721 C CA . GLU A 1 98 ? -7.074 -3.584 -0.649 1.00 94.75 98 GLU A CA 1
ATOM 722 C C . GLU A 1 98 ? -8.375 -4.355 -0.845 1.00 94.75 98 GLU A C 1
ATOM 724 O O . GLU A 1 98 ? -9.021 -4.722 0.135 1.00 94.75 98 GLU A O 1
ATOM 729 N N . LEU A 1 99 ? -8.712 -4.730 -2.080 1.00 94.75 99 LEU A N 1
ATOM 730 C CA . LEU A 1 99 ? -9.803 -5.672 -2.331 1.00 94.75 99 LEU A CA 1
ATOM 731 C C . LEU A 1 99 ? -9.564 -7.028 -1.655 1.00 94.75 99 LEU A C 1
ATOM 733 O O . LEU A 1 99 ? -10.497 -7.580 -1.072 1.00 94.75 99 LEU A O 1
ATOM 737 N N . ALA A 1 100 ? -8.330 -7.543 -1.663 1.00 95.19 100 ALA A N 1
ATOM 738 C CA . ALA A 1 100 ? -7.987 -8.784 -0.967 1.00 95.19 100 ALA A CA 1
ATOM 739 C C . ALA A 1 100 ? -8.213 -8.670 0.552 1.00 95.19 100 ALA A C 1
ATOM 741 O O . ALA A 1 100 ? -8.806 -9.570 1.156 1.00 95.19 100 ALA A O 1
ATOM 742 N N . ARG A 1 101 ? -7.831 -7.537 1.163 1.00 92.88 101 ARG A N 1
ATOM 743 C CA . ARG A 1 101 ? -8.152 -7.224 2.568 1.00 92.88 101 ARG A CA 1
ATOM 744 C C . ARG A 1 101 ? -9.657 -7.216 2.807 1.00 92.88 101 ARG A C 1
ATOM 746 O O . ARG A 1 101 ? -10.127 -7.851 3.751 1.00 92.88 101 ARG A O 1
ATOM 753 N N . VAL A 1 102 ? -10.416 -6.518 1.959 1.00 93.06 102 VAL A N 1
ATOM 754 C CA . VAL A 1 102 ? -11.874 -6.403 2.097 1.00 93.06 102 VAL A CA 1
ATOM 755 C C . VAL A 1 102 ? -12.549 -7.769 1.988 1.00 93.06 102 VAL A C 1
ATOM 757 O O . VAL A 1 102 ? -13.387 -8.118 2.820 1.00 93.06 102 VAL A O 1
ATOM 760 N N . ALA A 1 103 ? -12.145 -8.584 1.016 1.00 94.44 103 ALA A N 1
ATOM 761 C CA . ALA A 1 103 ? -12.652 -9.939 0.848 1.00 94.44 103 ALA A CA 1
ATOM 762 C C . ALA A 1 103 ? -12.355 -10.821 2.075 1.00 94.44 103 ALA A C 1
ATOM 764 O O . ALA A 1 103 ? -13.239 -11.537 2.552 1.00 94.44 103 ALA A O 1
ATOM 765 N N . ALA A 1 104 ? -11.143 -10.745 2.630 1.00 93.12 104 ALA A N 1
ATOM 766 C CA . ALA A 1 104 ? -10.752 -11.513 3.811 1.00 93.12 104 ALA A CA 1
ATOM 767 C C . ALA A 1 104 ? -11.484 -11.064 5.092 1.00 93.12 104 ALA A C 1
ATOM 769 O O . ALA A 1 104 ? -11.912 -11.906 5.889 1.00 93.12 104 ALA A O 1
ATOM 770 N N . ALA A 1 105 ? -11.685 -9.757 5.272 1.00 90.50 105 ALA A N 1
ATOM 771 C CA . ALA A 1 105 ? -12.453 -9.209 6.389 1.00 90.50 105 ALA A CA 1
ATOM 772 C C . ALA A 1 105 ? -13.938 -9.605 6.310 1.00 90.50 105 ALA A C 1
ATOM 774 O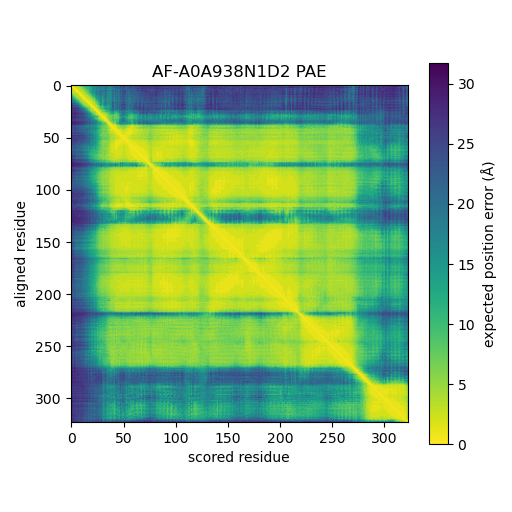 O . ALA A 1 105 ? -14.504 -10.034 7.316 1.00 90.50 105 ALA A O 1
ATOM 775 N N . ARG A 1 106 ? -14.542 -9.594 5.114 1.00 90.56 106 ARG A N 1
ATOM 776 C CA . ARG A 1 106 ? -15.920 -10.071 4.892 1.00 90.56 106 ARG A CA 1
ATOM 777 C C . ARG A 1 106 ? -16.105 -11.543 5.232 1.00 90.56 106 ARG A C 1
ATOM 779 O O . ARG A 1 106 ? -17.049 -11.886 5.933 1.00 90.56 106 ARG A O 1
ATOM 786 N N . ARG A 1 107 ? -15.179 -12.406 4.798 1.00 92.06 107 ARG A N 1
ATOM 787 C CA . ARG A 1 107 ? -15.187 -13.837 5.165 1.00 92.06 107 ARG A CA 1
ATOM 788 C C . ARG A 1 107 ? -15.106 -14.059 6.676 1.00 92.06 107 ARG A C 1
ATOM 790 O O . ARG A 1 107 ? -15.532 -15.097 7.165 1.00 92.06 107 ARG A O 1
ATOM 797 N N . SER A 1 108 ? -14.568 -13.085 7.403 1.00 87.88 108 SER A N 1
ATOM 798 C CA . SER A 1 108 ? -14.430 -13.113 8.859 1.00 87.88 108 SER A CA 1
ATOM 799 C C . SER A 1 108 ? -15.521 -12.311 9.582 1.00 87.88 108 SER A C 1
ATOM 801 O O . SER A 1 108 ? -15.359 -12.040 10.770 1.00 87.88 108 SER A O 1
ATOM 803 N N . ALA A 1 109 ? -16.584 -11.891 8.877 1.00 88.06 109 ALA A N 1
ATOM 804 C CA . ALA A 1 109 ? -17.66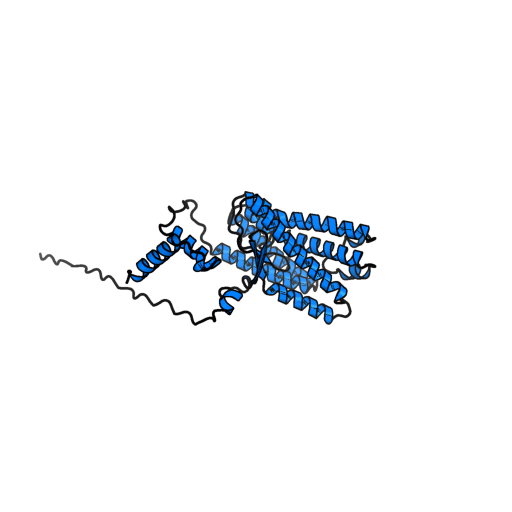1 -11.033 9.387 1.00 88.06 109 ALA A CA 1
ATOM 805 C C . ALA A 1 109 ? -17.158 -9.772 10.123 1.00 88.06 109 ALA A C 1
ATOM 807 O O . ALA A 1 109 ? -17.787 -9.280 11.054 1.00 88.06 109 ALA A O 1
ATOM 808 N N . THR A 1 110 ? -15.991 -9.256 9.731 1.00 83.56 110 THR A N 1
ATOM 809 C CA . THR A 1 110 ? -15.406 -8.058 10.338 1.00 83.56 110 THR A CA 1
ATOM 810 C C . THR A 1 110 ? -15.945 -6.828 9.609 1.00 83.56 110 THR A C 1
ATOM 812 O O . THR A 1 110 ? -15.827 -6.777 8.380 1.00 83.56 110 THR A O 1
ATOM 815 N N . PRO A 1 111 ? -16.533 -5.843 10.313 1.00 81.06 111 PRO A N 1
ATOM 816 C CA . PRO A 1 111 ? -17.030 -4.631 9.677 1.00 81.06 111 PRO A CA 1
ATOM 817 C C . PRO A 1 111 ? -15.871 -3.854 9.046 1.00 81.06 111 PRO A C 1
ATOM 819 O O . PRO A 1 111 ? -14.790 -3.730 9.623 1.00 81.06 111 PRO A O 1
ATOM 822 N N . ILE A 1 112 ? -16.097 -3.334 7.842 1.00 82.75 112 ILE A N 1
ATOM 823 C CA . ILE A 1 112 ? -15.104 -2.568 7.087 1.00 82.75 112 ILE A CA 1
ATOM 824 C C . ILE A 1 112 ? -15.666 -1.170 6.886 1.00 82.75 112 ILE A C 1
ATOM 826 O O . ILE A 1 112 ? -16.738 -1.009 6.307 1.00 82.75 112 ILE A O 1
ATOM 830 N N . GLY A 1 113 ? -14.936 -0.170 7.374 1.00 83.56 113 GLY A N 1
ATOM 831 C CA . GLY A 1 113 ? -15.255 1.232 7.142 1.00 83.56 113 GLY A CA 1
ATOM 832 C C . GLY A 1 113 ? -14.850 1.704 5.742 1.00 83.56 113 GLY A C 1
ATOM 833 O O . GLY A 1 113 ? -14.900 0.968 4.755 1.00 83.56 113 GLY A O 1
ATOM 834 N N . ALA A 1 114 ? -14.423 2.962 5.656 1.00 87.94 114 ALA A N 1
ATOM 835 C CA . ALA A 1 114 ? -13.849 3.501 4.431 1.00 87.94 114 ALA A CA 1
ATOM 836 C C . ALA A 1 114 ? -12.393 3.035 4.245 1.00 87.94 114 ALA A C 1
ATOM 838 O O . ALA A 1 114 ? -11.604 3.018 5.191 1.00 87.94 114 ALA A O 1
ATOM 839 N N . VAL A 1 115 ? -12.030 2.697 3.008 1.00 90.75 115 VAL A N 1
ATOM 840 C CA . VAL A 1 115 ? -10.664 2.356 2.597 1.00 90.75 115 VAL A CA 1
ATOM 841 C C . VAL A 1 115 ? -10.078 3.547 1.847 1.00 90.75 115 VAL A C 1
ATOM 843 O O . VAL A 1 115 ? -10.590 3.928 0.797 1.00 90.75 115 VAL A O 1
ATOM 846 N N . VAL A 1 116 ? -9.014 4.148 2.382 1.00 91.62 116 VAL A N 1
ATOM 847 C CA . VAL A 1 116 ? -8.327 5.289 1.755 1.00 91.62 116 VAL A CA 1
ATOM 848 C C . VAL A 1 116 ? -7.100 4.793 1.001 1.00 91.62 116 VAL A C 1
ATOM 850 O O . VAL A 1 116 ? -6.109 4.445 1.630 1.00 91.62 116 VAL A O 1
ATOM 853 N N . LEU A 1 117 ? -7.157 4.772 -0.327 1.00 92.50 117 LEU A N 1
ATOM 854 C CA . LEU A 1 117 ? -6.069 4.394 -1.226 1.00 92.50 117 LEU A CA 1
ATOM 855 C C . LEU A 1 117 ? -4.939 5.431 -1.204 1.00 92.50 117 LEU A C 1
ATOM 857 O O . LEU A 1 117 ? -5.171 6.639 -1.275 1.00 92.50 117 LEU A O 1
ATOM 861 N N . TRP A 1 118 ? -3.711 4.931 -1.148 1.00 88.75 118 TRP A N 1
ATOM 862 C CA . TRP A 1 118 ? -2.446 5.655 -1.109 1.00 88.75 118 TRP A CA 1
ATOM 863 C C . TRP A 1 118 ? -1.439 4.969 -2.060 1.00 88.75 118 TRP A C 1
ATOM 865 O O . TRP A 1 118 ? -1.521 3.756 -2.252 1.00 88.75 118 TRP A O 1
ATOM 875 N N . PRO A 1 119 ? -0.454 5.677 -2.647 1.00 79.19 119 PRO A N 1
ATOM 876 C CA . PRO A 1 119 ? 0.481 5.070 -3.608 1.00 79.19 119 PRO A CA 1
ATOM 877 C C . PRO A 1 119 ? 1.198 3.808 -3.103 1.00 79.19 119 PRO A C 1
ATOM 879 O O . PRO A 1 119 ? 1.393 2.851 -3.841 1.00 79.19 119 PRO A O 1
ATOM 882 N N . LEU A 1 120 ? 1.546 3.784 -1.816 1.00 79.50 120 LEU A N 1
ATOM 883 C CA . LEU A 1 120 ? 2.220 2.659 -1.154 1.00 79.50 120 LEU A CA 1
ATOM 884 C C . LEU A 1 120 ? 1.264 1.688 -0.422 1.00 79.50 120 LEU A C 1
ATOM 886 O O . LEU A 1 120 ? 1.694 0.654 0.093 1.00 79.50 120 LEU A O 1
ATOM 890 N N . GLY A 1 121 ? -0.033 1.984 -0.306 1.00 73.31 121 GLY A N 1
ATOM 891 C CA . GLY A 1 121 ? -0.848 1.504 0.824 1.00 73.31 121 GLY A CA 1
ATOM 892 C C . GLY A 1 121 ? -2.327 1.832 0.726 1.00 73.31 121 GLY A C 1
ATOM 893 O O . GLY A 1 121 ? -2.720 2.627 -0.101 1.00 73.31 121 GLY A O 1
ATOM 894 N N . ALA A 1 122 ? -3.155 1.320 1.626 1.00 72.12 122 ALA A N 1
ATOM 895 C CA . ALA A 1 122 ? -4.269 2.135 2.103 1.00 72.12 122 ALA A CA 1
ATOM 896 C C . ALA A 1 122 ? -3.967 2.614 3.508 1.00 72.12 122 ALA A C 1
ATOM 898 O O . ALA A 1 122 ? -3.374 1.859 4.265 1.00 72.12 122 ALA A O 1
ATOM 899 N N . MET A 1 123 ? -4.433 3.796 3.902 1.00 72.06 123 MET A N 1
ATOM 900 C CA . MET A 1 123 ? -4.582 4.171 5.311 1.00 72.06 123 MET A CA 1
ATOM 901 C C . MET A 1 123 ? -6.007 3.828 5.740 1.00 72.06 123 MET A C 1
ATOM 903 O O . MET A 1 123 ? -6.873 4.689 5.846 1.00 72.06 123 MET A O 1
ATOM 907 N N . ALA A 1 124 ? -6.299 2.535 5.890 1.00 60.31 124 ALA A N 1
ATOM 908 C CA . ALA A 1 124 ? -7.592 2.134 6.423 1.00 60.31 124 ALA A CA 1
ATOM 909 C C . ALA A 1 124 ? -7.595 2.412 7.931 1.00 60.31 124 ALA A C 1
ATOM 911 O O . ALA A 1 124 ? -6.809 1.821 8.674 1.00 60.31 124 ALA A O 1
ATOM 912 N N . ILE A 1 125 ? -8.489 3.297 8.373 1.00 54.72 125 ILE A N 1
ATOM 913 C CA . ILE A 1 125 ? -8.824 3.461 9.788 1.00 54.72 125 ILE A CA 1
ATOM 914 C C . ILE A 1 125 ? -9.654 2.232 10.157 1.00 54.72 125 ILE A C 1
ATOM 916 O O . ILE A 1 125 ? -10.873 2.222 10.000 1.00 54.72 125 ILE A O 1
ATOM 920 N N . GLN A 1 126 ? -8.991 1.145 10.544 1.00 59.50 126 GLN A N 1
ATOM 921 C CA . GLN A 1 126 ? -9.693 0.007 11.120 1.00 59.50 126 GLN A CA 1
ATOM 922 C C . GLN A 1 126 ? -9.726 0.147 12.633 1.00 59.50 126 GLN A C 1
ATOM 924 O O . GLN A 1 126 ? -8.696 0.291 13.291 1.00 59.50 126 GLN A O 1
ATOM 929 N N . SER A 1 127 ? -10.939 0.078 13.169 1.00 51.75 127 SER A N 1
ATOM 930 C CA . SER A 1 127 ? -11.201 -0.140 14.583 1.00 51.75 127 SER A CA 1
ATOM 931 C C . SER A 1 127 ? -10.514 -1.436 15.016 1.00 51.75 127 SER A C 1
ATOM 933 O O . SER A 1 127 ? -10.563 -2.429 14.286 1.00 51.75 127 SER A O 1
ATOM 935 N N . ARG A 1 128 ? -9.865 -1.436 16.188 1.00 58.94 128 ARG A N 1
ATOM 936 C CA . ARG A 1 128 ? -9.284 -2.651 16.782 1.00 58.94 128 ARG A CA 1
ATOM 937 C C . ARG A 1 128 ? -10.339 -3.763 16.770 1.00 58.94 128 ARG A C 1
ATOM 939 O O . ARG A 1 128 ? -11.409 -3.602 17.348 1.00 58.94 128 ARG A O 1
ATOM 946 N N . GLY A 1 129 ? -10.051 -4.846 16.052 1.00 60.47 129 GLY A N 1
ATOM 947 C CA . GLY A 1 129 ? -10.965 -5.971 15.861 1.00 60.47 129 GLY A CA 1
ATOM 948 C C . GLY A 1 129 ? -10.545 -7.211 16.655 1.00 60.47 129 GLY A C 1
ATOM 949 O O . GLY A 1 129 ? -9.426 -7.264 17.168 1.00 60.47 129 GLY A O 1
ATOM 950 N N . PRO A 1 130 ? -11.415 -8.232 16.746 1.00 64.94 130 PRO A N 1
ATOM 951 C CA . PRO A 1 130 ? -11.089 -9.507 17.387 1.00 64.94 130 PRO A CA 1
ATOM 952 C C . PRO A 1 130 ? -9.872 -10.176 16.729 1.00 64.94 130 PRO A C 1
ATOM 954 O O . PRO A 1 130 ? -9.593 -9.926 15.559 1.00 64.94 130 PRO A O 1
ATOM 957 N N . LEU A 1 131 ? -9.197 -11.098 17.433 1.00 64.31 131 LEU A N 1
ATOM 958 C CA . LEU A 1 131 ? -7.983 -11.808 16.970 1.00 64.31 131 LEU A CA 1
ATOM 959 C C . LEU A 1 131 ? -8.044 -12.284 15.514 1.00 64.31 131 LEU A C 1
ATOM 961 O O . LEU A 1 131 ? -7.048 -12.240 14.804 1.00 64.31 131 LEU A O 1
ATOM 965 N N . ARG A 1 132 ? -9.212 -12.712 15.027 1.00 71.00 132 ARG A N 1
ATOM 966 C CA . ARG A 1 132 ? -9.397 -13.182 13.643 1.00 71.00 132 ARG A CA 1
ATOM 967 C C . ARG A 1 132 ? -9.087 -12.114 12.578 1.00 71.00 132 ARG A C 1
ATOM 969 O O . ARG A 1 132 ? -8.831 -12.478 11.431 1.00 71.00 132 ARG A O 1
ATOM 976 N N . ALA A 1 133 ? -9.019 -10.836 12.954 1.00 79.94 133 ALA A N 1
ATOM 977 C CA . ALA A 1 133 ? -8.652 -9.723 12.084 1.00 79.94 133 ALA A CA 1
ATOM 978 C C . ALA A 1 133 ? -7.232 -9.843 11.504 1.00 79.94 133 ALA A C 1
ATOM 980 O O . ALA A 1 133 ? -6.992 -9.325 10.413 1.00 79.94 133 ALA A O 1
ATOM 981 N N . TRP A 1 134 ? -6.303 -10.573 12.146 1.00 86.19 134 TRP A N 1
ATOM 982 C CA . TRP A 1 134 ? -4.937 -10.721 11.618 1.00 86.19 134 TRP A CA 1
ATOM 983 C C . TRP A 1 134 ? -4.917 -11.357 10.220 1.00 86.19 134 TRP A C 1
ATOM 985 O O . TRP A 1 134 ? -4.094 -10.981 9.390 1.00 86.19 134 TRP A O 1
ATOM 995 N N . ARG A 1 135 ? -5.857 -12.269 9.915 1.00 89.31 135 ARG A N 1
ATOM 996 C CA . ARG A 1 135 ? -5.962 -12.901 8.586 1.00 89.31 135 ARG A CA 1
ATOM 997 C C . ARG A 1 135 ? -6.326 -11.891 7.504 1.00 89.31 135 ARG A C 1
ATOM 999 O O . ARG A 1 135 ? -5.798 -11.965 6.400 1.00 89.31 135 ARG A O 1
ATOM 1006 N N . ALA A 1 136 ? -7.199 -10.938 7.826 1.00 89.19 136 ALA A N 1
ATOM 1007 C CA . ALA A 1 136 ? -7.539 -9.860 6.908 1.00 89.19 136 ALA A CA 1
ATOM 1008 C C . ALA A 1 136 ? -6.342 -8.931 6.657 1.00 89.19 136 ALA A C 1
ATOM 1010 O O . ALA A 1 136 ? -6.159 -8.479 5.529 1.00 89.19 136 ALA A O 1
ATOM 1011 N N . GLN A 1 137 ? -5.491 -8.708 7.668 1.00 89.62 137 GLN A N 1
ATOM 1012 C CA . GLN A 1 137 ? -4.261 -7.919 7.514 1.00 89.62 137 GLN A CA 1
ATOM 1013 C C . GLN A 1 137 ? -3.144 -8.657 6.767 1.00 89.62 137 GLN A C 1
ATOM 1015 O O . GLN A 1 137 ? -2.355 -8.015 6.082 1.00 89.62 137 GLN A O 1
ATOM 1020 N N . ALA A 1 138 ? -3.111 -9.988 6.839 1.00 92.44 138 ALA A N 1
ATOM 1021 C CA . ALA A 1 138 ? -2.145 -10.816 6.119 1.00 92.44 138 ALA A CA 1
ATOM 1022 C C . ALA A 1 138 ? -2.541 -11.104 4.654 1.00 92.44 138 ALA A C 1
ATOM 1024 O O . ALA A 1 138 ? -1.703 -11.541 3.867 1.00 92.44 138 ALA A O 1
ATOM 1025 N N . ALA A 1 139 ? -3.796 -10.862 4.259 1.00 94.56 139 ALA A N 1
ATOM 1026 C CA . ALA A 1 139 ? -4.256 -11.116 2.891 1.00 94.56 139 ALA A CA 1
ATOM 1027 C C . ALA A 1 139 ? -3.556 -10.247 1.816 1.00 94.56 139 ALA A C 1
ATOM 1029 O O . ALA A 1 139 ? -3.186 -10.796 0.778 1.00 94.56 139 ALA A O 1
ATOM 1030 N N . PRO A 1 140 ? -3.313 -8.939 2.030 1.00 94.94 140 PRO A N 1
ATOM 1031 C CA . PRO A 1 140 ? -2.577 -8.096 1.085 1.00 94.94 140 PRO A CA 1
ATOM 1032 C C . PRO A 1 140 ? -1.155 -8.572 0.744 1.00 94.94 140 PRO A C 1
ATOM 1034 O O . PRO A 1 140 ? -0.891 -8.734 -0.448 1.00 94.94 140 PRO A O 1
ATOM 1037 N N . PRO A 1 141 ? -0.241 -8.850 1.703 1.00 95.50 141 PRO A N 1
ATOM 1038 C CA . PRO A 1 141 ? 1.092 -9.337 1.350 1.00 95.50 141 PRO A CA 1
ATOM 1039 C C . PRO A 1 141 ? 1.041 -10.711 0.670 1.00 95.50 141 PRO A C 1
ATOM 1041 O O . PRO A 1 141 ? 1.794 -10.943 -0.271 1.00 95.50 141 PRO A O 1
ATOM 1044 N N . ALA A 1 142 ? 0.115 -11.595 1.063 1.00 96.62 142 ALA A N 1
ATOM 1045 C CA . ALA A 1 142 ? -0.081 -12.870 0.373 1.00 96.62 142 ALA A CA 1
ATOM 1046 C C . ALA A 1 142 ? -0.524 -12.674 -1.089 1.00 96.62 142 ALA A C 1
ATOM 1048 O O . ALA A 1 142 ? 0.005 -13.330 -1.986 1.00 96.62 142 ALA A O 1
ATOM 1049 N N . MET A 1 143 ? -1.448 -11.739 -1.344 1.00 97.31 143 MET A N 1
ATOM 1050 C CA . MET A 1 143 ? -1.868 -11.383 -2.702 1.00 97.31 143 MET A CA 1
ATOM 1051 C C . MET A 1 143 ? -0.697 -10.816 -3.510 1.00 97.31 143 MET A C 1
ATOM 1053 O O . MET A 1 143 ? -0.462 -11.271 -4.624 1.00 97.31 143 MET A O 1
ATOM 1057 N N . LEU A 1 144 ? 0.066 -9.871 -2.952 1.00 97.56 144 LEU A N 1
ATOM 1058 C CA . LEU A 1 144 ? 1.205 -9.259 -3.643 1.00 97.56 144 LEU A CA 1
ATOM 1059 C C . LEU A 1 144 ? 2.309 -10.276 -3.957 1.00 97.56 144 LEU A C 1
ATOM 1061 O O . LEU A 1 144 ? 2.878 -10.231 -5.044 1.00 97.56 144 LEU A O 1
ATOM 1065 N N . ALA A 1 145 ? 2.577 -11.224 -3.056 1.00 97.88 145 ALA A N 1
ATOM 1066 C CA . ALA A 1 145 ? 3.506 -12.321 -3.316 1.00 97.88 145 ALA A CA 1
ATOM 1067 C C . ALA A 1 145 ? 3.025 -13.201 -4.481 1.00 97.88 145 ALA A C 1
ATOM 1069 O O . ALA A 1 145 ? 3.797 -13.479 -5.398 1.00 97.88 145 ALA A O 1
ATOM 1070 N N . ALA A 1 146 ? 1.741 -13.575 -4.497 1.00 98.25 146 ALA A N 1
ATOM 1071 C CA . ALA A 1 146 ? 1.154 -14.330 -5.602 1.00 98.25 146 ALA A CA 1
ATOM 1072 C C . ALA A 1 146 ? 1.206 -13.549 -6.928 1.00 98.25 146 ALA A C 1
ATOM 1074 O O . ALA A 1 146 ? 1.593 -14.108 -7.953 1.00 98.25 146 ALA A O 1
ATOM 1075 N N . ALA A 1 147 ? 0.892 -12.251 -6.908 1.00 98.19 147 ALA A N 1
ATOM 1076 C CA . ALA A 1 147 ? 1.004 -11.377 -8.073 1.00 98.19 147 ALA A CA 1
ATOM 1077 C C . ALA A 1 147 ? 2.451 -11.294 -8.584 1.00 98.19 147 ALA A C 1
ATOM 1079 O O . ALA A 1 147 ? 2.673 -11.377 -9.787 1.00 98.19 147 ALA A O 1
ATOM 1080 N N . GLY A 1 148 ? 3.436 -11.202 -7.686 1.00 97.81 148 GLY A N 1
ATOM 1081 C CA . GLY A 1 148 ? 4.854 -11.243 -8.041 1.00 97.81 148 GLY A CA 1
ATOM 1082 C C . GLY A 1 148 ? 5.240 -12.547 -8.739 1.00 97.81 148 GLY A C 1
ATOM 1083 O O . GLY A 1 148 ? 5.845 -12.509 -9.806 1.00 97.81 148 GLY A O 1
ATOM 1084 N N . VAL A 1 149 ? 4.826 -13.700 -8.204 1.00 98.25 149 VAL A N 1
ATOM 1085 C CA . VAL A 1 149 ? 5.079 -15.009 -8.834 1.00 98.25 149 VAL A CA 1
ATOM 1086 C C . VAL A 1 149 ? 4.449 -15.087 -10.226 1.00 98.25 149 VAL A C 1
ATOM 1088 O O . VAL A 1 149 ? 5.114 -15.502 -11.175 1.00 98.25 149 VAL A O 1
ATOM 1091 N N . VAL A 1 150 ? 3.196 -14.648 -10.377 1.00 98.38 150 VAL A N 1
ATOM 1092 C CA . VAL A 1 150 ? 2.498 -14.650 -11.672 1.00 98.38 150 VAL A CA 1
ATOM 1093 C C . VAL A 1 150 ? 3.196 -13.729 -12.672 1.00 98.38 150 VAL A C 1
ATOM 1095 O O . VAL A 1 150 ? 3.533 -14.169 -13.768 1.00 98.38 150 VAL A O 1
ATOM 1098 N N . MET A 1 151 ? 3.472 -12.476 -12.303 1.00 98.38 151 MET A N 1
ATOM 1099 C CA . MET A 1 151 ? 4.087 -11.500 -13.208 1.00 98.38 151 MET A CA 1
ATOM 1100 C C . MET A 1 151 ? 5.531 -11.867 -13.569 1.00 98.38 151 MET A C 1
ATOM 1102 O O . MET A 1 151 ? 5.922 -11.725 -14.725 1.00 98.38 151 MET A O 1
ATOM 1106 N N . GLY A 1 152 ? 6.300 -12.412 -12.621 1.00 98.25 152 GLY A N 1
ATOM 1107 C CA . GLY A 1 152 ? 7.635 -12.949 -12.883 1.00 98.25 152 GLY A CA 1
ATOM 1108 C C . GLY A 1 152 ? 7.601 -14.159 -13.820 1.00 98.25 152 GLY A C 1
ATOM 1109 O O . GLY A 1 152 ? 8.409 -14.249 -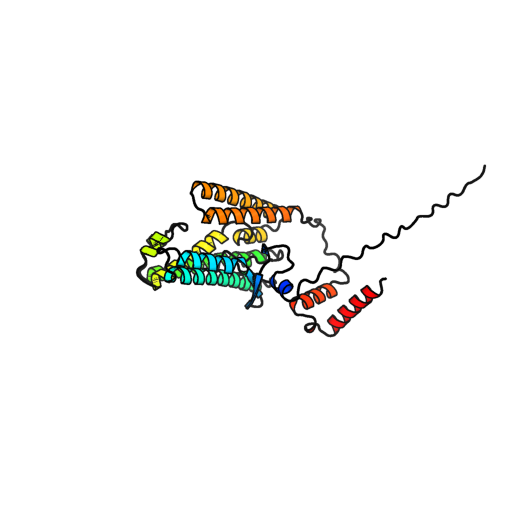14.739 1.00 98.25 152 GLY A O 1
ATOM 1110 N N . SER A 1 153 ? 6.619 -15.051 -13.665 1.00 98.50 153 SER A N 1
ATOM 1111 C CA . SER A 1 153 ? 6.437 -16.190 -14.577 1.00 98.50 153 SER A CA 1
ATOM 1112 C C . SER A 1 153 ? 6.066 -15.730 -15.988 1.00 98.50 153 SER A C 1
ATOM 1114 O O . SER A 1 153 ? 6.641 -16.206 -16.963 1.00 98.50 153 SER A O 1
ATOM 1116 N N . LEU A 1 154 ? 5.156 -14.756 -16.111 1.00 98.44 154 LEU A N 1
ATOM 1117 C CA . LEU A 1 154 ? 4.797 -14.151 -17.397 1.00 98.44 154 LEU A CA 1
ATOM 1118 C C . LEU A 1 154 ? 5.996 -13.474 -18.071 1.00 98.44 154 LEU A C 1
ATOM 1120 O O . LEU A 1 154 ? 6.131 -13.555 -19.289 1.00 98.44 154 LEU A O 1
ATOM 1124 N N . PHE A 1 155 ? 6.887 -12.857 -17.293 1.00 98.44 155 PHE A N 1
ATOM 1125 C CA . PHE A 1 155 ? 8.124 -12.276 -17.807 1.00 98.44 155 PHE A CA 1
ATOM 1126 C C . PHE A 1 155 ? 9.052 -13.328 -18.422 1.00 98.44 155 PHE A C 1
ATOM 1128 O O . PHE A 1 155 ? 9.547 -13.132 -19.532 1.00 98.44 155 PHE A O 1
ATOM 1135 N N . LEU A 1 156 ? 9.236 -14.468 -17.750 1.00 98.44 156 LEU A N 1
ATOM 1136 C CA . LEU A 1 156 ? 10.034 -15.578 -18.281 1.00 98.44 156 LEU A CA 1
ATOM 1137 C C . LEU A 1 156 ? 9.401 -16.176 -19.546 1.00 98.44 156 LEU A C 1
ATOM 1139 O O . LEU A 1 156 ? 10.099 -16.421 -20.526 1.00 98.44 156 LEU A O 1
ATOM 1143 N N . LEU A 1 157 ? 8.075 -16.344 -19.563 1.00 98.31 157 LEU A N 1
ATOM 1144 C CA . LEU A 1 157 ? 7.341 -16.826 -20.741 1.00 98.31 157 LEU A CA 1
ATOM 1145 C C . LEU A 1 157 ? 7.415 -15.853 -21.926 1.00 98.31 157 LEU A C 1
ATOM 1147 O O . LEU A 1 157 ? 7.402 -16.285 -23.075 1.00 98.31 157 LEU A O 1
ATOM 1151 N N . ALA A 1 158 ? 7.555 -14.552 -21.666 1.00 98.12 158 ALA A N 1
ATOM 1152 C CA . ALA A 1 158 ? 7.806 -13.534 -22.684 1.00 98.12 158 ALA A CA 1
ATOM 1153 C C . ALA A 1 158 ? 9.272 -13.507 -23.178 1.00 98.12 158 ALA A C 1
ATOM 1155 O O . ALA A 1 158 ? 9.679 -12.560 -23.857 1.00 98.12 158 ALA A O 1
ATOM 1156 N N . GLY A 1 159 ? 10.086 -14.510 -22.826 1.00 98.12 159 GLY A N 1
ATOM 1157 C CA . GLY A 1 159 ? 11.499 -14.612 -23.199 1.00 98.12 159 GLY A CA 1
ATOM 1158 C C . GLY A 1 159 ? 12.432 -13.740 -22.356 1.00 98.12 159 GLY A C 1
ATOM 1159 O O . GLY A 1 159 ? 13.551 -13.459 -22.780 1.00 98.12 159 GLY A O 1
ATOM 1160 N N . GLY A 1 160 ? 11.975 -13.260 -21.197 1.00 97.69 160 GLY A N 1
ATOM 1161 C CA . GLY A 1 160 ? 12.796 -12.492 -20.267 1.00 97.69 160 GLY A CA 1
ATOM 1162 C C . GLY A 1 160 ? 13.899 -13.341 -19.627 1.00 97.69 160 GLY A C 1
ATOM 1163 O O . GLY A 1 160 ? 13.713 -14.521 -19.336 1.00 97.69 160 GLY A O 1
ATOM 1164 N N . ASN A 1 161 ? 15.059 -12.733 -19.372 1.00 97.44 161 ASN A N 1
ATOM 1165 C CA . ASN A 1 161 ? 16.164 -13.404 -18.689 1.00 97.44 161 ASN A CA 1
ATOM 1166 C C . ASN A 1 161 ? 15.924 -13.434 -17.170 1.00 97.44 161 ASN A C 1
ATOM 1168 O O . ASN A 1 161 ? 15.753 -12.384 -16.553 1.00 97.44 161 ASN A O 1
ATOM 1172 N N . ALA A 1 162 ? 15.970 -14.617 -16.552 1.00 97.69 162 ALA A N 1
ATOM 1173 C CA . ALA A 1 162 ? 15.763 -14.789 -15.113 1.00 97.69 162 ALA A CA 1
ATOM 1174 C C . ALA A 1 162 ? 16.714 -13.955 -14.237 1.00 97.69 162 ALA A C 1
ATOM 1176 O O . ALA A 1 162 ? 16.324 -13.549 -13.143 1.00 97.69 162 ALA A O 1
ATOM 1177 N N . SER A 1 163 ? 17.923 -13.634 -14.712 1.00 96.88 163 SER A N 1
ATOM 1178 C CA . SER A 1 163 ? 18.849 -12.758 -13.981 1.00 96.88 163 SER A CA 1
ATOM 1179 C C . SER A 1 163 ? 18.285 -11.351 -13.756 1.00 96.88 163 SER A C 1
ATOM 1181 O O . SER A 1 163 ? 18.595 -10.726 -12.748 1.00 96.88 163 SER A O 1
ATOM 1183 N N . LEU A 1 164 ? 17.395 -10.877 -14.634 1.00 96.38 164 LEU A N 1
ATOM 1184 C CA . LEU A 1 164 ? 16.749 -9.564 -14.538 1.00 96.38 164 LEU A CA 1
ATOM 1185 C C . LEU A 1 164 ? 15.629 -9.511 -13.483 1.00 96.38 164 LEU A C 1
ATOM 1187 O O . LEU A 1 164 ? 15.127 -8.428 -13.170 1.00 96.38 164 LEU A O 1
ATOM 1191 N N . LEU A 1 165 ? 15.238 -10.659 -12.917 1.00 96.06 165 LEU A N 1
ATOM 1192 C CA . LEU A 1 165 ? 14.348 -10.721 -11.752 1.00 96.06 165 LEU A CA 1
ATOM 1193 C C . LEU A 1 165 ? 15.103 -10.463 -10.438 1.00 96.06 165 LEU A C 1
ATOM 1195 O O . LEU A 1 165 ? 14.480 -10.095 -9.443 1.00 96.06 165 LEU A O 1
ATOM 1199 N N . ALA A 1 166 ? 16.432 -10.608 -10.430 1.00 94.38 166 ALA A N 1
ATOM 1200 C CA . ALA A 1 166 ? 17.294 -10.169 -9.340 1.00 94.38 166 ALA A CA 1
ATOM 1201 C C . ALA A 1 166 ? 17.779 -8.743 -9.639 1.00 94.38 166 ALA A C 1
ATOM 1203 O O . ALA A 1 166 ? 18.765 -8.537 -10.341 1.00 94.38 166 ALA A O 1
ATOM 1204 N N . PHE A 1 167 ? 17.058 -7.741 -9.134 1.00 90.94 167 PHE A N 1
ATOM 1205 C CA . PHE A 1 167 ? 17.300 -6.337 -9.472 1.00 90.94 167 PHE A CA 1
ATOM 1206 C C . PHE A 1 167 ? 17.525 -5.464 -8.235 1.00 90.94 167 PHE A C 1
ATOM 1208 O O . PHE A 1 167 ? 17.104 -5.788 -7.124 1.00 90.94 167 PHE A O 1
ATOM 1215 N N . ASN A 1 168 ? 18.161 -4.309 -8.449 1.00 88.31 168 ASN A N 1
ATOM 1216 C CA . ASN A 1 168 ? 18.224 -3.250 -7.449 1.00 88.31 168 ASN A CA 1
ATOM 1217 C C . ASN A 1 168 ? 16.956 -2.377 -7.554 1.00 88.31 168 ASN A C 1
ATOM 1219 O O . ASN A 1 168 ? 16.798 -1.674 -8.557 1.00 88.31 168 ASN A O 1
ATOM 1223 N N . PRO A 1 169 ? 16.063 -2.360 -6.544 1.00 86.50 169 PRO A N 1
ATOM 1224 C CA . PRO A 1 169 ? 14.819 -1.591 -6.603 1.00 86.50 169 PRO A CA 1
ATOM 1225 C C . PRO A 1 169 ? 15.029 -0.075 -6.684 1.00 86.50 169 PRO A C 1
ATOM 1227 O O . PRO A 1 169 ? 14.123 0.644 -7.100 1.00 86.50 169 PRO A O 1
ATOM 1230 N N . LEU A 1 170 ? 16.217 0.415 -6.320 1.00 84.50 170 LEU A N 1
ATOM 1231 C CA . LEU A 1 170 ? 16.579 1.831 -6.399 1.00 84.50 170 LEU A CA 1
ATOM 1232 C C . LEU A 1 170 ? 17.136 2.228 -7.772 1.00 84.50 170 LEU A C 1
ATOM 1234 O O . LEU A 1 170 ? 17.189 3.412 -8.093 1.00 84.50 170 LEU A O 1
ATOM 1238 N N . ALA A 1 171 ? 17.523 1.252 -8.594 1.00 87.44 171 ALA A N 1
ATOM 1239 C CA . ALA A 1 171 ? 18.108 1.472 -9.909 1.00 87.44 171 ALA A CA 1
ATOM 1240 C C . ALA A 1 171 ? 17.482 0.524 -10.951 1.00 87.44 171 ALA A C 1
ATOM 1242 O O . ALA A 1 171 ? 18.157 -0.381 -11.435 1.00 87.44 171 ALA A O 1
ATOM 1243 N N . PRO A 1 172 ? 16.202 0.721 -11.328 1.00 90.44 172 PRO A N 1
ATOM 1244 C CA . PRO A 1 172 ? 15.518 -0.144 -12.296 1.00 90.44 172 PRO A CA 1
ATOM 1245 C C . PRO A 1 172 ? 16.011 0.031 -13.745 1.00 90.44 172 PRO A C 1
ATOM 1247 O O . PRO A 1 172 ? 15.748 -0.814 -14.596 1.00 90.44 172 PRO A O 1
ATOM 1250 N N . GLN A 1 173 ? 16.735 1.116 -14.036 1.00 88.94 173 GLN A N 1
ATOM 1251 C CA . GLN A 1 173 ? 17.095 1.517 -15.401 1.00 88.94 173 GLN A CA 1
ATOM 1252 C C . GLN A 1 173 ? 17.892 0.486 -16.208 1.00 88.94 173 GLN A C 1
ATOM 1254 O O . GLN A 1 173 ? 17.550 0.280 -17.371 1.00 88.94 173 GLN A O 1
ATOM 1259 N N . PRO A 1 174 ? 18.906 -0.199 -15.642 1.00 92.00 174 PRO A N 1
ATOM 1260 C CA . PRO A 1 174 ? 19.650 -1.208 -16.391 1.00 92.00 174 PRO A CA 1
ATOM 1261 C C . PRO A 1 174 ? 18.757 -2.359 -16.853 1.00 92.00 174 PRO A C 1
ATOM 1263 O O . PRO A 1 174 ? 18.973 -2.907 -17.929 1.00 92.00 174 PRO A O 1
ATOM 1266 N N . VAL A 1 175 ? 17.732 -2.704 -16.064 1.00 94.94 175 VAL A N 1
ATOM 1267 C CA . VAL A 1 175 ? 16.795 -3.761 -16.439 1.00 94.94 175 VAL A CA 1
ATOM 1268 C C . VAL A 1 175 ? 15.874 -3.287 -17.549 1.00 94.94 175 VAL A C 1
ATOM 1270 O O . VAL A 1 175 ? 15.753 -3.984 -18.547 1.00 94.94 175 VAL A O 1
ATOM 1273 N N . ILE A 1 176 ? 15.289 -2.090 -17.416 1.00 92.56 176 ILE A N 1
ATOM 1274 C CA . ILE A 1 176 ? 14.398 -1.501 -18.431 1.00 92.56 176 ILE A CA 1
ATOM 1275 C C . ILE A 1 176 ? 15.102 -1.414 -19.791 1.00 92.56 176 ILE A C 1
ATOM 1277 O O . ILE A 1 176 ? 14.510 -1.777 -20.803 1.00 92.56 176 ILE A O 1
ATOM 1281 N N . ALA A 1 177 ? 16.373 -0.999 -19.810 1.00 92.25 177 ALA A N 1
ATOM 1282 C CA . ALA A 1 177 ? 17.178 -0.909 -21.028 1.00 92.25 177 ALA A CA 1
ATOM 1283 C C . ALA A 1 177 ? 17.452 -2.271 -21.696 1.00 92.25 177 ALA A C 1
ATOM 1285 O O . ALA A 1 177 ? 17.750 -2.314 -22.886 1.00 92.25 177 ALA A O 1
ATOM 1286 N N . ALA A 1 178 ? 17.350 -3.375 -20.950 1.00 95.25 178 ALA A N 1
ATOM 1287 C CA . ALA A 1 178 ? 17.546 -4.731 -21.456 1.00 95.25 178 ALA A CA 1
ATOM 1288 C C . ALA A 1 178 ? 16.249 -5.391 -21.967 1.00 95.25 178 ALA A C 1
ATOM 1290 O O . ALA A 1 178 ? 16.302 -6.506 -22.488 1.00 95.25 178 ALA A O 1
ATOM 1291 N N . LEU A 1 179 ? 15.085 -4.748 -21.805 1.00 95.25 179 LEU A N 1
ATOM 1292 C CA . LEU A 1 179 ? 13.799 -5.319 -22.213 1.00 95.25 179 LEU A CA 1
ATOM 1293 C C . LEU A 1 179 ? 13.551 -5.082 -23.703 1.00 95.25 179 LEU A C 1
ATOM 1295 O O . LEU A 1 179 ? 13.565 -3.949 -24.175 1.00 95.25 179 LEU A O 1
ATOM 1299 N N . ALA A 1 180 ? 13.275 -6.159 -24.437 1.00 95.75 180 ALA A N 1
ATOM 1300 C CA . ALA A 1 180 ? 13.149 -6.121 -25.892 1.00 95.75 180 ALA A CA 1
ATOM 1301 C C . ALA A 1 180 ? 11.699 -5.981 -26.379 1.00 95.75 180 ALA A C 1
ATOM 1303 O O . ALA A 1 180 ? 11.462 -5.527 -27.496 1.00 95.75 180 ALA A O 1
ATOM 1304 N N . THR A 1 181 ? 10.714 -6.391 -25.573 1.00 95.88 181 THR A N 1
ATOM 1305 C CA . THR A 1 181 ? 9.304 -6.439 -25.991 1.00 95.88 181 THR A CA 1
ATOM 1306 C C . THR A 1 181 ? 8.377 -5.753 -24.994 1.00 95.88 181 THR A C 1
ATOM 1308 O O . THR A 1 181 ? 8.652 -5.690 -23.794 1.00 95.88 181 THR A O 1
ATOM 1311 N N . SER A 1 182 ? 7.217 -5.284 -25.464 1.00 95.38 182 SER A N 1
ATOM 1312 C CA . SER A 1 182 ? 6.182 -4.717 -24.588 1.00 95.38 182 SER A CA 1
ATOM 1313 C C . SER A 1 182 ? 5.650 -5.739 -23.577 1.00 95.38 182 SER A C 1
ATOM 1315 O O . SER A 1 182 ? 5.319 -5.369 -22.455 1.00 95.38 182 SER A O 1
ATOM 1317 N N . ALA A 1 183 ? 5.610 -7.026 -23.941 1.00 97.19 183 ALA A N 1
ATOM 1318 C CA . ALA A 1 183 ? 5.225 -8.101 -23.030 1.00 97.19 183 ALA A CA 1
ATOM 1319 C C . ALA A 1 183 ? 6.229 -8.247 -21.876 1.00 97.19 183 ALA A C 1
ATOM 1321 O O . ALA A 1 183 ? 5.813 -8.286 -20.718 1.00 97.19 183 ALA A O 1
ATOM 1322 N N . GLN A 1 184 ? 7.536 -8.245 -22.168 1.00 97.12 184 GLN A N 1
ATOM 1323 C CA . GLN A 1 184 ? 8.593 -8.221 -21.149 1.00 97.12 184 GLN A CA 1
ATOM 1324 C C . GLN A 1 184 ? 8.501 -6.967 -20.278 1.00 97.12 184 GLN A C 1
ATOM 1326 O O . GLN A 1 184 ? 8.551 -7.066 -19.058 1.00 97.12 184 GLN A O 1
ATOM 1331 N N . LEU A 1 185 ? 8.295 -5.799 -20.889 1.00 95.19 185 LEU A N 1
ATOM 1332 C CA . LEU A 1 185 ? 8.152 -4.532 -20.176 1.00 95.19 185 LEU A CA 1
ATOM 1333 C C . LEU A 1 185 ? 6.981 -4.543 -19.185 1.00 95.19 185 LEU A C 1
ATOM 1335 O O . LEU A 1 185 ? 7.167 -4.215 -18.016 1.00 95.19 185 LEU A O 1
ATOM 1339 N N . LEU A 1 186 ? 5.781 -4.926 -19.627 1.00 96.88 186 LEU A N 1
ATOM 1340 C CA . LEU A 1 186 ? 4.581 -4.934 -18.784 1.00 96.88 186 LEU A CA 1
ATOM 1341 C C . LEU A 1 186 ? 4.662 -5.987 -17.674 1.00 96.88 186 LEU A C 1
ATOM 1343 O O . LEU A 1 186 ? 4.343 -5.697 -16.520 1.00 96.88 186 LEU A O 1
ATOM 1347 N N . SER A 1 187 ? 5.100 -7.200 -18.014 1.00 98.12 187 SER A N 1
ATOM 1348 C CA . SER A 1 187 ? 5.270 -8.291 -17.048 1.00 98.12 187 SER A CA 1
ATOM 1349 C C . SER A 1 187 ? 6.328 -7.952 -15.992 1.00 98.12 187 SER A C 1
ATOM 1351 O O . SER A 1 187 ? 6.063 -8.087 -14.796 1.00 98.12 187 SER A O 1
ATOM 1353 N N . TRP A 1 188 ? 7.473 -7.402 -16.406 1.00 97.50 188 TRP A N 1
ATOM 1354 C CA . TRP A 1 188 ? 8.522 -6.964 -15.491 1.00 97.50 188 TRP A CA 1
ATOM 1355 C C . TRP A 1 188 ? 8.077 -5.795 -14.609 1.00 97.50 188 TRP A C 1
ATOM 1357 O O . TRP A 1 188 ? 8.290 -5.847 -13.401 1.00 97.50 188 TRP A O 1
ATOM 1367 N N . TRP A 1 189 ? 7.390 -4.779 -15.148 1.00 96.31 189 TRP A N 1
ATOM 1368 C CA . TRP A 1 189 ? 6.841 -3.696 -14.320 1.00 96.31 189 TRP A CA 1
ATOM 1369 C C . TRP A 1 189 ? 5.820 -4.197 -13.303 1.00 96.31 189 TRP A C 1
ATOM 1371 O O . TRP A 1 189 ? 5.794 -3.706 -12.176 1.00 96.31 189 TRP A O 1
ATOM 1381 N N . GLY A 1 190 ? 4.995 -5.182 -13.663 1.00 97.44 190 GLY A N 1
ATOM 1382 C CA . GLY A 1 190 ? 4.060 -5.791 -12.722 1.00 97.44 190 GLY A CA 1
ATOM 1383 C C . GLY A 1 190 ? 4.776 -6.567 -11.620 1.00 97.44 190 GLY A C 1
ATOM 1384 O O . GLY A 1 190 ? 4.403 -6.448 -10.454 1.00 97.44 190 GLY A O 1
ATOM 1385 N N . PHE A 1 191 ? 5.839 -7.298 -11.964 1.00 97.75 191 PHE A N 1
ATOM 1386 C CA . PHE A 1 191 ? 6.708 -7.962 -10.994 1.00 97.75 191 PHE A CA 1
ATOM 1387 C C . PHE A 1 191 ? 7.390 -6.949 -10.067 1.00 97.75 191 PHE A C 1
ATOM 1389 O O . PHE A 1 191 ? 7.289 -7.071 -8.847 1.00 97.75 191 PHE A O 1
ATOM 1396 N N . PHE A 1 192 ? 8.006 -5.910 -10.635 1.00 95.94 192 PHE A N 1
ATOM 1397 C CA . PHE A 1 192 ? 8.645 -4.816 -9.910 1.00 95.94 192 PHE A CA 1
ATOM 1398 C C . PHE A 1 192 ? 7.666 -4.136 -8.947 1.00 95.94 192 PHE A C 1
ATOM 1400 O O . PHE A 1 192 ? 7.969 -3.975 -7.767 1.00 95.94 192 PHE A O 1
ATOM 1407 N N . ALA A 1 193 ? 6.468 -3.780 -9.418 1.00 95.38 193 ALA A N 1
ATOM 1408 C CA . ALA A 1 193 ? 5.438 -3.136 -8.611 1.00 95.38 193 ALA A CA 1
ATOM 1409 C C . ALA A 1 193 ? 4.939 -4.045 -7.478 1.00 95.38 193 ALA A C 1
ATOM 1411 O O . ALA A 1 193 ? 4.807 -3.588 -6.341 1.00 95.38 193 AL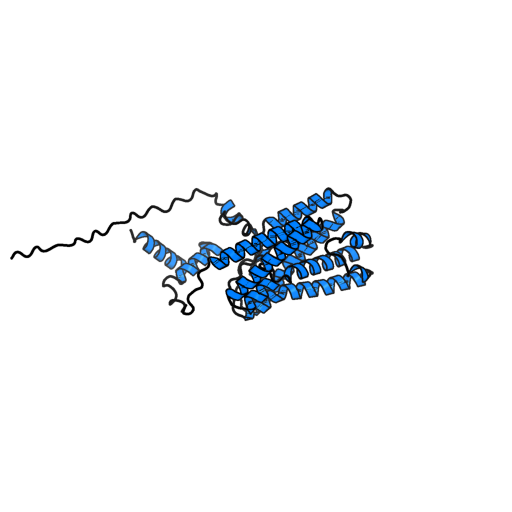A A O 1
ATOM 1412 N N . ALA A 1 194 ? 4.702 -5.331 -7.757 1.00 96.94 194 ALA A N 1
ATOM 1413 C CA . ALA A 1 194 ? 4.299 -6.306 -6.748 1.00 96.94 194 ALA A CA 1
ATOM 1414 C C . ALA A 1 194 ? 5.388 -6.493 -5.682 1.00 96.94 194 ALA A C 1
ATOM 1416 O O . ALA A 1 194 ? 5.083 -6.447 -4.491 1.00 96.94 194 ALA A O 1
ATOM 1417 N N . ALA A 1 195 ? 6.651 -6.630 -6.096 1.00 95.56 195 ALA A N 1
ATOM 1418 C CA . ALA A 1 195 ? 7.796 -6.753 -5.201 1.00 95.56 195 ALA A CA 1
ATOM 1419 C C . ALA A 1 195 ? 7.988 -5.491 -4.349 1.00 95.56 195 ALA A C 1
ATOM 1421 O O . ALA A 1 195 ? 8.115 -5.591 -3.132 1.00 95.56 195 ALA A O 1
ATOM 1422 N N . LEU A 1 196 ? 7.940 -4.302 -4.955 1.00 92.44 196 LEU A N 1
ATOM 1423 C CA . LEU A 1 196 ? 8.082 -3.030 -4.248 1.00 92.44 196 LEU A CA 1
ATOM 1424 C C . LEU A 1 196 ? 6.968 -2.836 -3.213 1.00 92.44 196 LEU A C 1
ATOM 1426 O O . LEU A 1 196 ? 7.246 -2.515 -2.057 1.00 92.44 196 LEU A O 1
ATOM 1430 N N . LEU A 1 197 ? 5.710 -3.066 -3.603 1.00 93.62 197 LEU A N 1
ATOM 1431 C CA . LEU A 1 197 ? 4.575 -2.983 -2.686 1.00 93.62 197 LEU A CA 1
ATOM 1432 C C . LEU A 1 197 ? 4.674 -4.041 -1.585 1.00 93.62 197 LEU A C 1
ATOM 1434 O O . LEU A 1 197 ? 4.381 -3.723 -0.434 1.00 93.62 197 LEU A O 1
ATOM 1438 N N . LEU A 1 198 ? 5.092 -5.270 -1.898 1.00 95.06 198 LEU A N 1
ATOM 1439 C CA . LEU A 1 198 ? 5.270 -6.330 -0.907 1.00 95.06 198 LEU A CA 1
ATOM 1440 C C . LEU A 1 198 ? 6.341 -5.940 0.112 1.00 95.06 198 LEU A C 1
ATOM 1442 O O . LEU A 1 198 ? 6.059 -5.935 1.306 1.00 95.06 198 LEU A O 1
ATOM 1446 N N . LEU A 1 199 ? 7.532 -5.553 -0.348 1.00 91.62 199 LEU A N 1
ATOM 1447 C CA . LEU A 1 199 ? 8.645 -5.149 0.511 1.00 91.62 199 LEU A CA 1
ATOM 1448 C C . LEU A 1 199 ? 8.265 -3.966 1.402 1.00 91.62 199 LEU A C 1
ATOM 1450 O O . LEU A 1 199 ? 8.474 -4.025 2.611 1.00 91.62 199 LEU A O 1
ATOM 1454 N N . ALA A 1 200 ? 7.632 -2.934 0.836 1.00 89.38 200 ALA A N 1
ATOM 1455 C CA . ALA A 1 200 ? 7.153 -1.790 1.608 1.00 89.38 200 ALA A CA 1
ATOM 1456 C C . ALA A 1 200 ? 6.139 -2.208 2.688 1.00 89.38 200 ALA A C 1
ATOM 1458 O O . ALA A 1 200 ? 6.192 -1.711 3.811 1.00 89.38 200 ALA A O 1
ATOM 1459 N N . ASN A 1 201 ? 5.241 -3.150 2.378 1.00 91.12 201 ASN A N 1
ATOM 1460 C CA . ASN A 1 201 ? 4.196 -3.594 3.303 1.00 91.12 201 ASN A CA 1
ATOM 1461 C C . ASN A 1 201 ? 4.650 -4.694 4.284 1.00 91.12 201 ASN A C 1
ATOM 1463 O O . ASN A 1 201 ? 3.937 -4.959 5.252 1.00 91.12 201 ASN A O 1
ATOM 1467 N N . LEU A 1 202 ? 5.832 -5.292 4.090 1.00 91.88 202 LEU A N 1
ATOM 1468 C CA . LEU A 1 202 ? 6.471 -6.209 5.043 1.00 91.88 202 LEU A CA 1
ATOM 1469 C C . LEU A 1 202 ? 7.235 -5.486 6.161 1.00 91.88 202 LEU A C 1
ATOM 1471 O O . LEU A 1 202 ? 7.585 -6.114 7.161 1.00 91.88 202 LEU A O 1
ATOM 1475 N N . VAL A 1 203 ? 7.461 -4.175 6.033 1.00 86.94 203 VAL A N 1
ATOM 1476 C CA . VAL A 1 203 ? 8.072 -3.377 7.100 1.00 86.94 203 VAL A CA 1
ATOM 1477 C C . VAL A 1 203 ? 7.149 -3.393 8.330 1.00 86.94 203 VAL A C 1
ATOM 1479 O O . VAL A 1 203 ? 5.975 -3.026 8.209 1.00 86.94 203 VAL A O 1
ATOM 1482 N N . PRO A 1 204 ? 7.634 -3.793 9.524 1.00 85.50 204 PRO A N 1
ATOM 1483 C CA . PRO A 1 204 ? 6.834 -3.856 10.747 1.00 85.50 204 PRO A CA 1
ATOM 1484 C C . PRO A 1 204 ? 6.605 -2.447 11.325 1.00 85.50 204 PRO A C 1
ATOM 1486 O O . PRO A 1 204 ? 7.112 -2.095 12.383 1.00 85.50 204 PRO A O 1
ATOM 1489 N N . ALA A 1 205 ? 5.855 -1.628 10.594 1.00 81.94 205 ALA A N 1
ATOM 1490 C CA . ALA A 1 205 ? 5.601 -0.217 10.853 1.00 81.94 205 ALA A CA 1
ATOM 1491 C C . ALA A 1 205 ? 4.127 0.102 10.578 1.00 81.94 205 ALA A C 1
ATOM 1493 O O . ALA A 1 205 ? 3.533 -0.476 9.675 1.00 81.94 205 ALA A O 1
ATOM 1494 N N . LEU A 1 206 ? 3.518 1.037 11.302 1.00 82.38 206 LEU A N 1
ATOM 1495 C CA . LEU A 1 206 ? 2.209 1.583 10.941 1.00 82.38 206 LEU A CA 1
ATOM 1496 C C . LEU A 1 206 ? 2.402 2.771 9.979 1.00 82.38 206 LEU A C 1
ATOM 1498 O O . LEU A 1 206 ? 3.245 3.628 10.228 1.00 82.38 206 LEU A O 1
ATOM 1502 N N . PRO A 1 207 ? 1.647 2.864 8.873 1.00 80.88 207 PRO A N 1
ATOM 1503 C CA . PRO A 1 207 ? 0.431 2.114 8.572 1.00 80.88 207 PRO A CA 1
ATOM 1504 C C . PRO A 1 207 ? 0.642 0.860 7.697 1.00 80.88 207 PRO A C 1
ATOM 1506 O O . PRO A 1 207 ? -0.336 0.409 7.109 1.00 80.88 207 PRO A O 1
ATOM 1509 N N . MET A 1 208 ? 1.850 0.299 7.576 1.00 87.50 208 MET A N 1
ATOM 1510 C CA . MET A 1 208 ? 2.135 -0.870 6.724 1.00 87.50 208 MET A CA 1
ATOM 1511 C C . MET A 1 208 ? 1.482 -2.165 7.240 1.00 87.50 208 MET A C 1
ATOM 1513 O O . MET A 1 208 ? 1.171 -2.316 8.427 1.00 87.50 208 MET A O 1
ATOM 1517 N N . ASP A 1 209 ? 1.278 -3.122 6.334 1.00 90.12 209 ASP A N 1
ATOM 1518 C CA . ASP A 1 209 ? 0.465 -4.318 6.589 1.00 90.12 209 ASP A CA 1
ATOM 1519 C C . ASP A 1 209 ? 1.081 -5.261 7.628 1.00 90.12 209 ASP A C 1
ATOM 1521 O O . ASP A 1 209 ? 0.359 -5.800 8.471 1.00 90.12 209 ASP A O 1
ATOM 1525 N N . ALA A 1 210 ? 2.406 -5.424 7.640 1.00 88.81 210 ALA A N 1
ATOM 1526 C CA . ALA A 1 210 ? 3.096 -6.188 8.676 1.00 88.81 210 ALA A CA 1
ATOM 1527 C C . ALA A 1 210 ? 2.941 -5.538 10.056 1.00 88.81 210 ALA A C 1
ATOM 1529 O O . ALA A 1 210 ? 2.641 -6.239 11.022 1.00 88.81 210 ALA A O 1
ATOM 1530 N N . GLY A 1 211 ? 3.044 -4.208 10.150 1.00 85.00 211 GLY A N 1
ATOM 1531 C CA . GLY A 1 211 ? 2.781 -3.476 11.392 1.00 85.00 211 GLY A CA 1
ATOM 1532 C C . GLY A 1 211 ? 1.360 -3.708 11.909 1.00 85.00 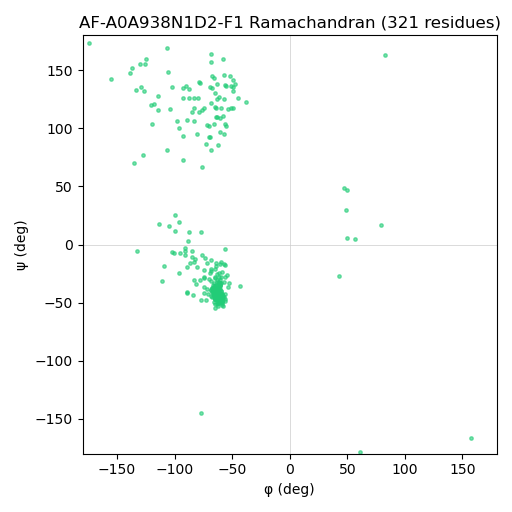211 GLY A C 1
ATOM 1533 O O . GLY A 1 211 ? 1.175 -4.021 13.083 1.00 85.00 211 GLY A O 1
ATOM 1534 N N . ARG A 1 212 ? 0.354 -3.660 11.025 1.00 85.19 212 ARG A N 1
ATOM 1535 C CA . ARG A 1 212 ? -1.047 -3.959 11.387 1.00 85.19 212 ARG A CA 1
ATOM 1536 C C . ARG A 1 212 ? -1.275 -5.412 11.762 1.00 85.19 212 ARG A C 1
ATOM 1538 O O . ARG A 1 21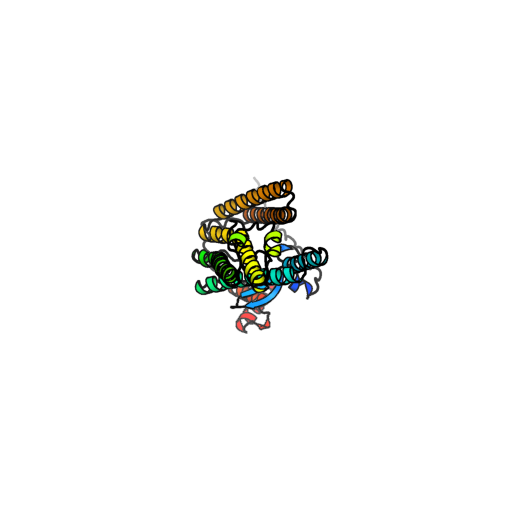2 ? -2.077 -5.697 12.642 1.00 85.19 212 ARG A O 1
ATOM 1545 N N . THR A 1 213 ? -0.604 -6.334 11.081 1.00 88.06 213 THR A N 1
ATOM 1546 C CA . THR A 1 213 ? -0.705 -7.765 11.377 1.00 88.06 213 THR A CA 1
ATOM 1547 C C . THR A 1 213 ? -0.119 -8.060 12.756 1.00 88.06 213 THR A C 1
ATOM 1549 O O . THR A 1 213 ? -0.724 -8.804 13.527 1.00 88.06 213 THR A O 1
ATOM 1552 N N . LEU A 1 214 ? 1.015 -7.437 13.094 1.00 84.94 214 LEU A N 1
ATOM 1553 C CA . LEU A 1 214 ? 1.620 -7.513 14.423 1.00 84.94 214 LEU A CA 1
ATOM 1554 C C . LEU A 1 214 ? 0.723 -6.874 15.487 1.00 84.94 214 LEU A C 1
ATOM 1556 O O . LEU A 1 214 ? 0.477 -7.510 16.507 1.00 84.94 214 LEU A O 1
ATOM 1560 N N . ASP A 1 215 ? 0.181 -5.680 15.240 1.00 80.12 215 ASP A N 1
ATOM 1561 C CA . ASP A 1 215 ? -0.747 -5.007 16.162 1.00 80.12 215 ASP A CA 1
ATOM 1562 C C . ASP A 1 215 ? -1.998 -5.865 16.435 1.00 80.12 215 ASP A C 1
ATOM 1564 O O . ASP A 1 215 ? -2.325 -6.156 17.587 1.00 80.12 215 ASP A O 1
ATOM 1568 N N . ALA A 1 216 ? -2.629 -6.389 15.377 1.00 81.44 216 ALA A N 1
ATOM 1569 C CA . ALA A 1 216 ? -3.801 -7.259 15.479 1.00 81.44 216 ALA A CA 1
ATOM 1570 C C . ALA A 1 216 ? -3.512 -8.580 16.210 1.00 81.44 216 ALA A C 1
ATOM 1572 O O . ALA A 1 216 ? -4.392 -9.123 16.878 1.00 81.44 216 ALA A O 1
ATOM 1573 N N . ARG A 1 217 ? -2.291 -9.118 16.084 1.00 83.12 217 ARG A N 1
ATOM 1574 C CA . ARG A 1 217 ? -1.892 -10.369 16.742 1.00 83.12 217 ARG A CA 1
ATOM 1575 C C . ARG A 1 217 ? -1.493 -10.163 18.201 1.00 83.12 217 ARG A C 1
ATOM 1577 O O . ARG A 1 217 ? -1.716 -11.058 19.009 1.00 83.12 217 ARG A O 1
ATOM 1584 N N . LEU A 1 218 ? -0.888 -9.024 18.530 1.00 78.50 218 LEU A N 1
ATOM 1585 C CA . LEU A 1 218 ? -0.327 -8.764 19.855 1.00 78.50 218 LEU A CA 1
ATOM 1586 C C . LEU A 1 218 ? -1.317 -8.089 20.819 1.00 78.50 218 LEU A C 1
ATOM 1588 O O . LEU A 1 218 ? -1.002 -8.013 22.003 1.00 78.50 218 LEU A O 1
ATOM 1592 N N . LEU A 1 219 ? -2.494 -7.642 20.347 1.00 65.75 219 LEU A N 1
ATOM 1593 C CA . LEU A 1 219 ? -3.668 -7.163 21.115 1.00 65.75 219 LEU A CA 1
ATOM 1594 C C . LEU A 1 219 ? -3.423 -6.101 22.214 1.00 65.75 219 LEU A C 1
ATOM 1596 O O . LEU A 1 219 ? -4.348 -5.747 22.943 1.00 65.75 219 LEU A O 1
ATOM 1600 N N . GLY A 1 220 ? -2.209 -5.577 22.367 1.00 65.00 220 GLY A N 1
ATOM 1601 C CA . GLY A 1 220 ? -1.814 -4.781 23.526 1.00 65.00 220 GLY A CA 1
ATOM 1602 C C . GLY A 1 220 ? -1.175 -3.455 23.142 1.00 65.00 220 GLY A C 1
ATOM 1603 O O . GLY A 1 220 ? -0.265 -3.402 22.315 1.00 65.00 220 GLY A O 1
ATOM 1604 N N . SER A 1 221 ? -1.577 -2.383 23.829 1.00 68.19 221 SER A N 1
ATOM 1605 C CA . SER A 1 221 ? -1.006 -1.032 23.690 1.00 68.19 221 SER A CA 1
ATOM 1606 C C . SER A 1 221 ? 0.521 -1.002 23.835 1.00 68.19 221 SER A C 1
ATOM 1608 O O . SER A 1 221 ? 1.198 -0.240 23.147 1.00 68.19 221 SER A O 1
ATOM 1610 N N . ARG A 1 222 ? 1.086 -1.883 24.673 1.00 75.19 222 ARG A N 1
ATOM 1611 C CA . ARG A 1 222 ? 2.540 -2.030 24.855 1.00 75.19 222 ARG A CA 1
ATOM 1612 C C . ARG A 1 222 ? 3.247 -2.570 23.610 1.00 75.19 222 ARG A C 1
ATOM 1614 O O . ARG A 1 222 ? 4.348 -2.124 23.300 1.00 75.19 222 ARG A O 1
ATOM 1621 N N . ALA A 1 223 ? 2.636 -3.518 22.900 1.00 75.38 223 ALA A N 1
ATOM 1622 C CA . ALA A 1 223 ? 3.196 -4.054 21.663 1.00 75.38 223 ALA A CA 1
ATOM 1623 C C . ALA A 1 223 ? 3.125 -3.017 20.538 1.00 75.38 223 ALA A C 1
ATOM 1625 O O . ALA A 1 223 ? 4.122 -2.801 19.854 1.00 75.38 223 ALA A O 1
ATOM 1626 N N . ALA A 1 224 ? 1.999 -2.306 20.430 1.00 76.81 224 ALA A N 1
ATOM 1627 C CA . ALA A 1 224 ? 1.834 -1.197 19.493 1.00 76.81 224 ALA A CA 1
ATOM 1628 C C . ALA A 1 224 ? 2.902 -0.107 19.701 1.00 76.81 224 ALA A C 1
ATOM 1630 O O . ALA A 1 224 ? 3.536 0.333 18.744 1.00 76.81 224 ALA A O 1
ATOM 1631 N N . ALA A 1 225 ? 3.170 0.273 20.957 1.00 83.06 225 ALA A N 1
ATOM 1632 C CA . ALA A 1 225 ? 4.215 1.241 21.285 1.00 83.06 225 ALA A CA 1
ATOM 1633 C C . ALA A 1 225 ? 5.612 0.766 20.849 1.00 83.06 225 ALA A C 1
ATOM 1635 O O . ALA A 1 225 ? 6.355 1.543 20.253 1.00 83.06 225 ALA A O 1
ATOM 1636 N N . ARG A 1 226 ? 5.959 -0.510 21.080 1.00 83.56 226 ARG A N 1
ATOM 1637 C CA . ARG A 1 226 ? 7.245 -1.077 20.631 1.00 83.56 226 ARG A CA 1
ATOM 1638 C C . ARG A 1 226 ? 7.365 -1.110 19.108 1.00 83.56 226 ARG A C 1
ATOM 1640 O O . ARG A 1 226 ? 8.410 -0.739 18.588 1.00 83.56 226 ARG A O 1
ATOM 1647 N N . VAL A 1 227 ? 6.310 -1.510 18.395 1.00 82.94 227 VAL A N 1
ATOM 1648 C CA . VAL A 1 227 ? 6.282 -1.507 16.920 1.00 82.94 227 VAL A CA 1
ATOM 1649 C C . VAL A 1 227 ? 6.520 -0.092 16.385 1.00 82.94 227 VAL A C 1
ATOM 1651 O O . VAL A 1 227 ? 7.360 0.099 15.509 1.00 82.94 227 VAL A O 1
ATOM 1654 N N . LEU A 1 228 ? 5.863 0.917 16.962 1.00 85.44 228 LEU A N 1
ATOM 1655 C CA . LEU A 1 228 ? 6.067 2.315 16.576 1.00 85.44 228 LEU A CA 1
ATOM 1656 C C . LEU A 1 228 ? 7.469 2.839 16.916 1.00 85.44 228 LEU A C 1
ATOM 1658 O O . LEU A 1 228 ? 8.043 3.585 16.128 1.00 85.44 228 LEU A O 1
ATOM 1662 N N . GLN A 1 229 ? 8.049 2.445 18.052 1.00 88.12 229 GLN A N 1
ATOM 1663 C CA . GLN A 1 229 ? 9.435 2.792 18.389 1.00 88.12 229 GLN A CA 1
ATOM 1664 C C . GLN A 1 229 ? 10.425 2.195 17.383 1.00 88.12 229 GLN A C 1
ATOM 1666 O O . GLN A 1 229 ? 11.280 2.915 16.871 1.00 88.12 229 GLN A O 1
ATOM 1671 N N . ILE A 1 230 ? 10.278 0.905 17.059 1.00 86.56 230 ILE A N 1
ATOM 1672 C CA . ILE A 1 230 ? 11.102 0.219 16.053 1.00 86.56 230 ILE A CA 1
ATOM 1673 C C . ILE A 1 230 ? 10.962 0.911 14.695 1.00 86.56 230 ILE A C 1
ATOM 1675 O O . ILE A 1 230 ? 11.965 1.149 14.029 1.00 86.56 230 ILE A O 1
ATOM 1679 N N . GLN A 1 231 ? 9.744 1.292 14.309 1.00 87.88 231 GLN A N 1
ATOM 1680 C CA . GLN A 1 231 ? 9.499 2.048 13.086 1.00 87.88 231 GLN A CA 1
ATOM 1681 C C . GLN A 1 231 ? 10.243 3.385 13.066 1.00 87.88 231 GLN A C 1
ATOM 1683 O O . GLN A 1 231 ? 10.895 3.685 12.071 1.00 87.88 231 GLN A O 1
ATOM 1688 N N . VAL A 1 232 ? 10.128 4.202 14.118 1.00 89.69 232 VAL A N 1
ATOM 1689 C CA . VAL A 1 232 ? 10.780 5.522 14.164 1.00 89.69 232 VAL A CA 1
ATOM 1690 C C . VAL A 1 232 ? 12.296 5.362 14.080 1.00 89.69 232 VAL A C 1
ATOM 1692 O O . VAL A 1 232 ? 12.934 6.041 13.280 1.00 89.69 232 VAL A O 1
ATOM 1695 N N . LEU A 1 233 ? 12.869 4.417 14.831 1.00 90.94 233 LEU A N 1
ATOM 1696 C CA . LEU A 1 233 ? 14.303 4.128 14.782 1.00 90.94 233 LEU A CA 1
ATOM 1697 C C . LEU A 1 233 ? 14.743 3.636 13.398 1.00 90.94 233 LEU A C 1
ATOM 1699 O O . LEU A 1 233 ? 15.725 4.138 12.856 1.00 90.94 233 LEU A O 1
ATOM 1703 N N . GLY A 1 234 ? 13.998 2.703 12.801 1.00 87.81 234 GLY A N 1
ATOM 1704 C CA . GLY A 1 234 ? 14.269 2.189 11.460 1.00 87.81 234 GLY A CA 1
ATOM 1705 C C . GLY A 1 234 ? 14.170 3.272 10.385 1.00 87.81 234 GLY A C 1
ATOM 1706 O O . GLY A 1 234 ? 15.025 3.342 9.506 1.00 87.81 234 GLY A O 1
ATOM 1707 N N . ALA A 1 235 ? 13.181 4.163 10.482 1.00 88.31 235 ALA A N 1
ATOM 1708 C CA . ALA A 1 235 ? 13.022 5.290 9.570 1.00 88.31 235 ALA A CA 1
ATOM 1709 C C . ALA A 1 235 ? 14.150 6.324 9.728 1.00 88.31 235 ALA A C 1
ATOM 1711 O O . ALA A 1 235 ? 14.676 6.792 8.723 1.00 88.31 235 ALA A O 1
ATOM 1712 N N . CYS A 1 236 ? 14.584 6.631 10.955 1.00 91.56 236 CYS A N 1
ATOM 1713 C CA . CYS A 1 236 ? 15.759 7.476 11.199 1.00 91.56 236 CYS A CA 1
ATOM 1714 C C . CYS A 1 236 ? 17.041 6.856 10.626 1.00 91.56 236 CYS A C 1
ATOM 1716 O O . CYS A 1 236 ? 17.811 7.545 9.962 1.00 91.56 236 CYS A O 1
ATOM 1718 N N . ALA A 1 237 ? 17.260 5.556 10.837 1.00 90.75 237 ALA A N 1
ATOM 1719 C CA . ALA A 1 237 ? 18.416 4.852 10.287 1.00 90.75 237 ALA A CA 1
ATOM 1720 C C . ALA A 1 237 ? 18.402 4.856 8.749 1.00 90.75 237 ALA A C 1
ATOM 1722 O O . ALA A 1 237 ? 19.415 5.171 8.127 1.00 90.75 237 ALA A O 1
ATOM 1723 N N . ALA A 1 238 ? 17.246 4.583 8.134 1.00 88.12 238 ALA A N 1
ATOM 1724 C CA . ALA A 1 238 ? 17.070 4.648 6.685 1.00 88.12 238 ALA A CA 1
ATOM 1725 C C . ALA A 1 238 ? 17.278 6.067 6.137 1.00 88.12 238 ALA A C 1
ATOM 1727 O O . ALA A 1 238 ? 17.879 6.223 5.078 1.00 88.12 238 ALA A O 1
ATOM 1728 N N . PHE A 1 239 ? 16.828 7.098 6.858 1.00 91.75 239 PHE A N 1
ATOM 1729 C CA . PHE A 1 239 ? 17.043 8.497 6.491 1.00 91.75 239 PHE A CA 1
ATOM 1730 C C . PHE A 1 239 ? 18.534 8.842 6.464 1.00 91.75 239 PHE A C 1
ATOM 1732 O O . PHE A 1 239 ? 19.018 9.376 5.470 1.00 91.75 239 PHE A O 1
ATOM 1739 N N . LEU A 1 240 ? 19.273 8.485 7.520 1.00 94.31 240 LEU A N 1
ATOM 1740 C CA . LEU A 1 240 ? 20.717 8.711 7.589 1.00 94.31 240 LEU A CA 1
ATOM 1741 C C . LEU A 1 240 ? 21.448 7.948 6.480 1.00 94.31 240 LEU A C 1
ATOM 1743 O O . LEU A 1 240 ? 22.242 8.540 5.756 1.00 94.31 240 LEU A O 1
ATOM 1747 N N . ALA A 1 241 ? 21.134 6.665 6.288 1.00 90.38 241 ALA A N 1
ATOM 1748 C CA . ALA A 1 241 ? 21.726 5.861 5.223 1.00 90.38 241 ALA A CA 1
ATOM 1749 C C . ALA A 1 241 ? 21.446 6.449 3.829 1.00 90.38 241 ALA A C 1
ATOM 1751 O O . ALA A 1 241 ? 22.352 6.530 3.004 1.00 90.38 241 ALA A O 1
ATOM 1752 N N . ALA A 1 242 ? 20.217 6.906 3.574 1.00 91.25 242 ALA A N 1
ATOM 1753 C CA . ALA A 1 242 ? 19.843 7.539 2.314 1.00 91.25 242 ALA A CA 1
ATOM 1754 C C . ALA A 1 242 ? 20.554 8.879 2.088 1.00 91.25 242 ALA A C 1
ATOM 1756 O O . ALA A 1 242 ? 20.908 9.180 0.951 1.00 91.25 242 ALA A O 1
ATOM 1757 N N . ALA A 1 243 ? 20.780 9.658 3.149 1.00 92.50 243 ALA A N 1
ATOM 1758 C CA . ALA A 1 243 ? 21.553 10.893 3.082 1.00 92.50 243 ALA A CA 1
ATOM 1759 C C . ALA A 1 243 ? 23.023 10.620 2.729 1.00 92.50 243 ALA A C 1
ATOM 1761 O O . ALA A 1 243 ? 23.568 11.282 1.853 1.00 92.50 243 ALA A O 1
ATOM 1762 N N . PHE A 1 244 ? 23.646 9.606 3.341 1.00 95.00 244 PHE A N 1
ATOM 1763 C CA . PHE A 1 244 ? 25.021 9.208 3.008 1.00 95.00 244 PHE A CA 1
ATOM 1764 C C . PHE A 1 244 ? 25.154 8.590 1.611 1.00 95.00 244 PHE A C 1
ATOM 1766 O O . PHE A 1 244 ? 26.196 8.731 0.979 1.00 95.00 244 PHE A O 1
ATOM 1773 N N . ALA A 1 245 ? 24.115 7.909 1.127 1.00 90.62 245 ALA A N 1
ATOM 1774 C CA . ALA A 1 245 ? 24.100 7.267 -0.187 1.00 90.62 245 ALA A CA 1
ATOM 1775 C C . ALA A 1 245 ? 23.627 8.186 -1.331 1.00 90.62 245 ALA A C 1
ATOM 1777 O O . ALA A 1 245 ? 23.474 7.704 -2.454 1.00 90.62 245 ALA A O 1
ATOM 1778 N N . ASP A 1 246 ? 23.346 9.462 -1.040 1.00 91.31 246 ASP A N 1
ATOM 1779 C CA . ASP A 1 246 ? 22.781 10.447 -1.974 1.00 91.31 246 ASP A CA 1
ATOM 1780 C C . ASP A 1 246 ? 21.537 9.921 -2.721 1.00 91.31 246 ASP A C 1
ATOM 1782 O O . ASP A 1 246 ? 21.404 9.984 -3.943 1.00 91.31 246 ASP A O 1
ATOM 1786 N N . GLN A 1 247 ? 20.611 9.319 -1.965 1.00 90.50 247 GLN A N 1
ATOM 1787 C CA . GLN A 1 247 ? 19.369 8.741 -2.482 1.00 90.50 247 GLN A CA 1
ATOM 1788 C C . GLN A 1 247 ? 18.168 9.625 -2.106 1.00 90.50 247 GLN A C 1
ATOM 1790 O O . GLN A 1 247 ? 17.433 9.296 -1.165 1.00 90.50 247 GLN A O 1
ATOM 1795 N N . PRO A 1 248 ? 17.890 10.724 -2.838 1.00 88.25 248 PRO A N 1
ATOM 1796 C CA . PRO A 1 248 ? 16.882 11.713 -2.441 1.00 88.25 248 PRO A CA 1
ATOM 1797 C C . PRO A 1 248 ? 15.472 11.119 -2.321 1.00 88.25 248 PRO A C 1
ATOM 1799 O O . PRO A 1 248 ? 14.697 11.509 -1.449 1.00 88.25 248 PRO A O 1
ATOM 1802 N N . ARG A 1 249 ? 15.138 10.119 -3.149 1.00 83.88 249 ARG A N 1
ATOM 1803 C CA . ARG A 1 249 ? 13.841 9.423 -3.085 1.00 83.88 249 ARG A CA 1
ATOM 1804 C C . ARG A 1 249 ? 13.676 8.651 -1.776 1.00 83.88 249 ARG A C 1
ATOM 1806 O O . ARG A 1 249 ? 12.638 8.759 -1.126 1.00 83.88 249 ARG A O 1
ATOM 1813 N N . VAL A 1 250 ? 14.701 7.895 -1.381 1.00 86.94 250 VAL A N 1
ATOM 1814 C CA . VAL A 1 250 ? 14.686 7.114 -0.135 1.00 86.94 250 VAL A CA 1
ATOM 1815 C C . VAL A 1 250 ? 14.679 8.050 1.070 1.00 86.94 250 VAL A C 1
ATOM 1817 O O . VAL A 1 250 ? 13.946 7.802 2.023 1.00 86.94 250 VAL A O 1
ATOM 1820 N N . LEU A 1 251 ? 15.410 9.164 0.990 1.00 90.06 251 LEU A N 1
ATOM 1821 C CA . LEU A 1 251 ? 15.452 10.193 2.024 1.00 90.06 251 LEU A CA 1
ATOM 1822 C C . LEU A 1 251 ? 14.057 10.771 2.305 1.00 90.06 251 LEU A C 1
ATOM 1824 O O . LEU A 1 251 ? 13.636 10.809 3.460 1.00 90.06 251 LEU A O 1
ATOM 1828 N N . ILE A 1 252 ? 13.304 11.149 1.264 1.00 86.88 252 ILE A N 1
ATOM 1829 C CA . ILE A 1 252 ? 11.933 11.671 1.413 1.00 86.88 252 ILE A CA 1
ATOM 1830 C C . ILE A 1 252 ? 11.006 10.617 2.029 1.00 86.88 252 ILE A C 1
ATOM 1832 O O . ILE A 1 252 ? 10.271 10.915 2.972 1.00 86.88 252 ILE A O 1
ATOM 1836 N N . VAL A 1 253 ? 11.046 9.375 1.534 1.00 84.56 253 VAL A N 1
ATOM 1837 C CA . VAL A 1 253 ? 10.205 8.286 2.059 1.00 84.56 253 VAL A CA 1
ATOM 1838 C C . VAL A 1 253 ? 10.526 8.005 3.530 1.00 84.56 253 VAL A C 1
ATOM 1840 O O . VAL A 1 253 ? 9.608 7.878 4.342 1.00 84.56 253 VAL A O 1
ATOM 1843 N N . ALA A 1 254 ? 11.808 7.964 3.893 1.00 87.75 254 ALA A N 1
ATOM 1844 C CA . ALA A 1 254 ? 12.255 7.750 5.264 1.00 87.75 254 ALA A CA 1
ATOM 1845 C C . ALA A 1 254 ? 11.838 8.901 6.193 1.00 87.75 254 ALA A C 1
ATOM 1847 O O . ALA A 1 254 ? 11.361 8.649 7.300 1.00 87.75 254 ALA A O 1
ATOM 1848 N N . ALA A 1 255 ? 11.928 10.153 5.733 1.00 89.19 255 ALA A N 1
ATOM 1849 C CA . ALA A 1 255 ? 11.473 11.319 6.489 1.00 89.19 255 ALA A CA 1
ATOM 1850 C C . ALA A 1 255 ? 9.964 11.255 6.779 1.00 89.19 255 ALA A C 1
ATOM 1852 O O . ALA A 1 255 ? 9.546 11.391 7.930 1.00 89.19 255 ALA A O 1
ATOM 1853 N N . VAL A 1 256 ? 9.145 10.973 5.759 1.00 84.38 256 VAL A N 1
ATOM 1854 C CA . VAL A 1 256 ? 7.687 10.828 5.915 1.00 84.38 256 VAL A CA 1
ATOM 1855 C C . VAL A 1 256 ? 7.349 9.670 6.856 1.00 84.38 256 VAL A C 1
ATOM 1857 O O . VAL A 1 256 ? 6.510 9.828 7.744 1.00 84.38 256 VAL A O 1
ATOM 1860 N N . ALA A 1 257 ? 8.022 8.525 6.715 1.00 83.19 257 ALA A N 1
ATOM 1861 C CA . ALA A 1 257 ? 7.823 7.369 7.588 1.00 83.19 257 ALA A CA 1
ATOM 1862 C C . ALA A 1 257 ? 8.192 7.666 9.052 1.00 83.19 257 ALA A C 1
ATOM 1864 O O . ALA A 1 257 ? 7.486 7.218 9.961 1.00 83.19 257 ALA A O 1
ATOM 1865 N N . CYS A 1 258 ? 9.259 8.441 9.277 1.00 87.88 258 CYS A N 1
ATOM 1866 C CA . CYS A 1 258 ? 9.693 8.878 10.601 1.00 87.88 258 CYS A CA 1
ATOM 1867 C C . CYS A 1 258 ? 8.654 9.801 11.250 1.00 87.88 258 CYS A C 1
ATOM 1869 O O . CYS A 1 258 ? 8.192 9.521 12.357 1.00 87.88 258 CYS A O 1
ATOM 1871 N N . VAL A 1 259 ? 8.209 10.844 10.539 1.00 87.50 259 VAL A N 1
ATOM 1872 C CA . VAL A 1 259 ? 7.190 11.784 11.036 1.00 87.50 259 VAL A CA 1
ATOM 1873 C C . VAL A 1 259 ? 5.872 11.063 11.323 1.00 87.50 259 VAL A C 1
ATOM 1875 O O . VAL A 1 259 ? 5.302 11.237 12.400 1.00 87.50 259 VAL A O 1
ATOM 1878 N N . ALA A 1 260 ? 5.408 10.202 10.414 1.00 82.12 260 ALA A N 1
ATOM 1879 C CA . ALA A 1 260 ? 4.180 9.432 10.605 1.00 82.12 260 ALA A CA 1
ATOM 1880 C C . ALA A 1 260 ? 4.263 8.495 11.824 1.00 82.12 260 ALA A C 1
ATOM 1882 O O . ALA A 1 260 ? 3.321 8.421 12.621 1.00 82.12 260 ALA A O 1
ATOM 1883 N N . GLY A 1 261 ? 5.401 7.815 12.005 1.00 83.62 261 GLY A N 1
ATOM 1884 C CA . GLY A 1 261 ? 5.662 6.972 13.171 1.00 83.62 261 GLY A CA 1
ATOM 1885 C C . GLY A 1 261 ? 5.685 7.777 14.471 1.00 83.62 261 GLY A C 1
ATOM 1886 O O . GLY A 1 261 ? 5.054 7.384 15.452 1.00 83.62 261 GLY A O 1
ATOM 1887 N N . TRP A 1 262 ? 6.336 8.942 14.466 1.00 88.75 262 TRP A N 1
ATOM 1888 C CA . TRP A 1 262 ? 6.416 9.831 15.624 1.00 88.75 262 TRP A CA 1
ATOM 1889 C C . TRP A 1 262 ? 5.048 10.392 16.023 1.00 88.75 262 TRP A C 1
ATOM 1891 O O . TRP A 1 262 ? 4.677 10.316 17.194 1.00 88.75 262 TRP A O 1
ATOM 1901 N N . VAL A 1 263 ? 4.255 10.883 15.064 1.00 86.12 263 VAL A N 1
ATOM 1902 C CA . VAL A 1 263 ? 2.881 11.352 15.313 1.00 86.12 263 VAL A CA 1
ATOM 1903 C C . VAL A 1 263 ? 2.021 10.220 15.876 1.00 86.12 263 VAL A C 1
ATOM 1905 O O . VAL A 1 263 ? 1.288 10.426 16.843 1.00 86.12 263 VAL A O 1
ATOM 1908 N N . SER A 1 264 ? 2.140 9.009 15.330 1.00 82.88 264 SER A N 1
ATOM 1909 C CA . SER A 1 264 ? 1.406 7.836 15.823 1.00 82.88 264 SER A CA 1
ATOM 1910 C C . SER A 1 264 ? 1.809 7.473 17.255 1.00 82.88 264 SER A C 1
ATOM 1912 O O . SER A 1 264 ? 0.948 7.187 18.088 1.00 82.88 264 SER A O 1
ATOM 1914 N N . LEU A 1 265 ? 3.106 7.539 17.568 1.00 85.81 265 LEU A N 1
ATOM 1915 C CA . LEU A 1 265 ? 3.629 7.279 18.908 1.00 85.81 265 LEU A CA 1
ATOM 1916 C C . LEU A 1 265 ? 3.120 8.322 19.909 1.00 85.81 265 LEU A C 1
ATOM 1918 O O . LEU A 1 265 ? 2.696 7.964 21.007 1.00 85.81 265 LEU A O 1
ATOM 1922 N N . ARG A 1 266 ? 3.096 9.603 19.515 1.00 88.94 266 ARG A N 1
ATOM 1923 C CA . ARG A 1 266 ? 2.516 10.687 20.318 1.00 88.94 266 ARG A CA 1
ATOM 1924 C C . ARG A 1 266 ? 1.035 10.448 20.578 1.00 88.94 266 ARG A C 1
ATOM 1926 O O . ARG A 1 266 ? 0.619 10.528 21.726 1.00 88.94 266 ARG A O 1
ATOM 1933 N N . ARG A 1 267 ? 0.255 10.077 19.559 1.00 83.94 267 ARG A N 1
ATOM 1934 C CA . ARG A 1 267 ? -1.173 9.762 19.726 1.00 83.94 267 ARG A CA 1
ATOM 1935 C C . ARG A 1 267 ? -1.387 8.622 20.720 1.00 83.94 267 ARG A C 1
ATOM 1937 O O . ARG A 1 267 ? -2.223 8.764 21.603 1.00 83.94 267 ARG A O 1
ATOM 1944 N N . LEU A 1 268 ? -0.605 7.541 20.648 1.00 80.62 268 LEU A N 1
ATOM 1945 C CA . LEU A 1 268 ? -0.704 6.449 21.627 1.00 80.62 268 LEU A CA 1
ATOM 1946 C C . LEU A 1 268 ? -0.399 6.889 23.064 1.00 80.62 268 LEU A C 1
ATOM 1948 O O . LEU A 1 268 ? -1.000 6.343 23.983 1.00 80.62 268 LEU A O 1
ATOM 1952 N N . ALA A 1 269 ? 0.502 7.853 23.264 1.00 84.56 269 ALA A N 1
ATOM 1953 C CA . ALA A 1 269 ? 0.824 8.369 24.595 1.00 84.56 269 ALA A CA 1
ATOM 1954 C C . ALA A 1 269 ? -0.322 9.186 25.221 1.00 84.56 269 ALA A C 1
ATOM 1956 O O . ALA A 1 269 ? -0.401 9.272 26.443 1.00 84.56 269 ALA A O 1
ATOM 1957 N N . PHE A 1 270 ? -1.203 9.765 24.399 1.00 83.25 270 PHE A N 1
ATOM 1958 C CA . PHE A 1 270 ? -2.328 10.592 24.852 1.00 83.25 270 PHE A CA 1
ATOM 1959 C C . PHE A 1 270 ? -3.676 9.863 24.873 1.00 83.25 270 PHE A C 1
ATOM 1961 O O . PHE A 1 270 ? -4.645 10.429 25.368 1.00 83.25 270 PHE A O 1
ATOM 1968 N N . VAL A 1 271 ? -3.771 8.630 24.360 1.00 75.31 271 VAL A N 1
ATOM 1969 C CA . VAL A 1 271 ? -4.992 7.820 24.492 1.00 75.31 271 VAL A CA 1
ATOM 1970 C C . VAL A 1 271 ? -5.015 7.224 25.903 1.00 75.31 271 VAL A C 1
ATOM 1972 O O . VAL A 1 271 ? -4.163 6.380 26.199 1.00 75.31 271 VAL A O 1
ATOM 1975 N N . PRO A 1 272 ? -5.970 7.610 26.773 1.00 66.88 272 PRO A N 1
ATOM 1976 C CA . PRO A 1 272 ? -6.116 6.986 28.079 1.00 66.88 272 PRO A CA 1
ATOM 1977 C C . PRO A 1 272 ? -6.317 5.487 27.871 1.00 66.88 272 PRO A C 1
ATOM 1979 O O . PRO A 1 272 ? -7.198 5.074 27.114 1.00 66.88 272 PRO A O 1
ATOM 1982 N N . VAL A 1 273 ? -5.482 4.662 28.500 1.00 62.50 273 VAL A N 1
ATOM 1983 C CA . VAL A 1 273 ? -5.743 3.223 28.547 1.00 62.50 273 VAL A CA 1
ATOM 1984 C C . VAL A 1 273 ? -7.029 3.065 29.360 1.00 62.50 273 VAL A C 1
ATOM 1986 O O . VAL A 1 273 ? -7.032 3.489 30.518 1.00 62.50 273 VAL A O 1
ATOM 1989 N N . PRO A 1 274 ? -8.118 2.511 28.793 1.00 55.56 274 PRO A N 1
ATOM 1990 C CA . PRO A 1 274 ? -9.312 2.243 29.579 1.00 55.56 274 PRO A CA 1
ATOM 1991 C C . PRO A 1 274 ? -8.903 1.369 30.770 1.00 55.56 274 PRO A C 1
ATOM 1993 O O . PRO A 1 274 ? -8.096 0.451 30.575 1.00 55.56 274 PRO A O 1
ATOM 1996 N N . PRO A 1 275 ? -9.383 1.648 31.993 1.00 59.59 275 PRO A N 1
ATOM 1997 C CA . PRO A 1 275 ? -9.063 0.815 33.145 1.00 59.59 275 PRO A CA 1
ATOM 1998 C C . PRO A 1 275 ? -9.368 -0.655 32.825 1.00 59.59 275 PRO A C 1
ATOM 2000 O O . PRO A 1 275 ? -10.311 -0.954 32.095 1.00 59.59 275 PRO A O 1
ATOM 2003 N N . ALA A 1 276 ? -8.556 -1.581 33.349 1.00 59.97 276 ALA A N 1
ATOM 2004 C CA . ALA A 1 276 ? -8.675 -3.020 33.071 1.00 59.97 276 ALA A CA 1
ATOM 2005 C C . ALA A 1 276 ? -10.060 -3.602 33.427 1.00 59.97 276 ALA A C 1
ATOM 2007 O O . ALA A 1 276 ? -10.422 -4.676 32.958 1.00 59.97 276 ALA A O 1
ATOM 2008 N N . GLU A 1 277 ? -10.832 -2.866 34.226 1.00 55.34 277 GLU A N 1
ATOM 2009 C CA . GLU A 1 277 ? -12.201 -3.166 34.618 1.00 55.34 277 GLU A CA 1
ATOM 2010 C C . GLU A 1 277 ? -13.247 -2.391 33.800 1.00 55.34 277 GLU A C 1
ATOM 2012 O O . GLU A 1 277 ? -14.355 -2.171 34.279 1.00 55.34 277 GLU A O 1
ATOM 2017 N N . TRP A 1 278 ? -12.930 -1.965 32.569 1.00 54.28 278 TRP A N 1
ATOM 2018 C CA . TRP A 1 278 ? -13.940 -1.453 31.643 1.00 54.28 278 TRP A CA 1
ATOM 2019 C C . TRP A 1 278 ? -14.940 -2.573 31.338 1.00 54.28 278 TRP A C 1
ATOM 2021 O O . TRP A 1 278 ? -14.815 -3.331 30.376 1.00 54.28 278 TRP A O 1
ATOM 2031 N N . ARG A 1 279 ? -15.941 -2.704 32.208 1.00 58.59 279 ARG A N 1
ATOM 2032 C CA . ARG A 1 279 ? -17.239 -3.225 31.831 1.00 58.59 279 ARG A CA 1
ATOM 2033 C C . ARG A 1 279 ? -17.782 -2.196 30.848 1.00 58.59 279 ARG A C 1
ATOM 2035 O O . ARG A 1 279 ? -17.716 -1.007 31.167 1.00 58.59 279 ARG A O 1
ATOM 2042 N N . PRO A 1 280 ? -18.268 -2.599 29.663 1.00 55.06 280 PRO A N 1
ATOM 2043 C CA . PRO A 1 280 ? -19.106 -1.691 28.907 1.00 55.06 280 PRO A CA 1
ATOM 2044 C C . PRO A 1 280 ? -20.180 -1.226 29.885 1.00 55.06 280 PRO A C 1
ATOM 2046 O O . PRO A 1 280 ? -20.897 -2.066 30.439 1.00 55.06 280 PRO A O 1
ATOM 2049 N N . ASP A 1 281 ? -20.221 0.078 30.171 1.00 53.22 281 ASP A N 1
ATOM 2050 C CA . ASP A 1 281 ? -21.372 0.637 30.862 1.00 53.22 281 ASP A CA 1
ATOM 2051 C C . ASP A 1 281 ? -22.608 0.101 30.130 1.00 53.22 281 ASP A C 1
ATOM 2053 O O . ASP A 1 281 ? -22.565 -0.014 28.892 1.00 53.22 281 ASP A O 1
ATOM 2057 N N . PRO A 1 282 ? -23.670 -0.310 30.855 1.00 61.84 282 PRO A N 1
ATOM 2058 C CA . PRO A 1 282 ? -24.924 -0.667 30.207 1.00 61.84 282 PRO A CA 1
ATOM 2059 C C . PRO A 1 282 ? -25.198 0.416 29.175 1.00 61.84 282 PRO A C 1
ATOM 2061 O O . PRO A 1 282 ? -25.069 1.596 29.516 1.00 61.84 282 PRO A O 1
ATOM 2064 N N . ALA A 1 283 ? -25.410 -0.013 27.920 1.00 58.84 283 ALA A N 1
ATOM 2065 C CA . ALA A 1 283 ? -25.370 0.855 26.749 1.00 58.84 283 ALA A CA 1
ATOM 2066 C C . ALA A 1 283 ? -25.984 2.206 27.123 1.00 58.84 283 ALA A C 1
ATOM 2068 O O . ALA A 1 283 ? -27.102 2.200 27.655 1.00 58.84 283 ALA A O 1
ATOM 2069 N N . PRO A 1 284 ? -25.240 3.325 26.973 1.00 63.66 284 PRO A N 1
ATOM 2070 C CA . PRO A 1 284 ? -25.714 4.611 27.453 1.00 63.66 284 PRO A CA 1
ATOM 2071 C C . PRO A 1 284 ? -27.141 4.788 26.938 1.00 63.66 284 PRO A C 1
ATOM 2073 O O . PRO A 1 284 ? -27.405 4.377 25.808 1.00 63.66 284 PRO A O 1
ATOM 2076 N N . PRO A 1 285 ? -28.068 5.365 27.717 1.00 71.94 285 PRO A N 1
ATOM 2077 C CA . PRO A 1 285 ? -29.497 5.391 27.384 1.00 71.94 285 PRO A CA 1
ATOM 2078 C C . PRO A 1 285 ? -29.834 6.019 26.014 1.00 71.94 285 PRO A C 1
ATOM 2080 O O . PRO A 1 285 ? -30.986 5.998 25.601 1.00 71.94 285 PRO A O 1
ATOM 2083 N N . ASN A 1 286 ? -28.832 6.551 25.307 1.00 78.31 286 ASN A N 1
ATOM 2084 C CA . ASN A 1 286 ? -28.898 7.135 23.975 1.00 78.31 286 ASN A CA 1
ATOM 2085 C C . ASN A 1 286 ? -28.114 6.339 22.902 1.00 78.31 286 ASN A C 1
ATOM 2087 O O . ASN A 1 286 ? -27.805 6.903 21.856 1.00 78.31 286 ASN A O 1
ATOM 2091 N N . ALA A 1 287 ? -27.755 5.068 23.119 1.00 75.31 287 ALA A N 1
ATOM 2092 C CA . ALA A 1 287 ? -27.014 4.268 22.131 1.00 75.31 287 ALA A CA 1
ATOM 2093 C C . ALA A 1 287 ? -27.748 4.172 20.777 1.00 75.31 287 ALA A C 1
ATOM 2095 O O . ALA A 1 287 ? -27.113 4.175 19.720 1.00 75.31 287 ALA A O 1
ATOM 2096 N N . ASP A 1 288 ? -29.081 4.177 20.815 1.00 84.38 288 ASP A N 1
ATOM 2097 C CA . ASP A 1 288 ? -29.931 4.216 19.625 1.00 84.38 288 ASP A CA 1
ATOM 2098 C C . ASP A 1 288 ? -29.820 5.564 18.894 1.00 84.38 288 ASP A C 1
ATOM 2100 O O . ASP A 1 288 ? -29.709 5.608 17.668 1.00 84.38 288 ASP A O 1
ATOM 2104 N N . LEU A 1 289 ? -29.730 6.677 19.632 1.00 89.75 289 LEU A N 1
ATOM 2105 C CA . LEU A 1 289 ? -29.540 8.010 19.056 1.00 89.75 289 LEU A CA 1
ATOM 2106 C C . LEU A 1 289 ? -28.191 8.134 18.339 1.00 89.75 289 LEU A C 1
ATOM 2108 O O . LEU A 1 289 ? -28.127 8.697 17.247 1.00 89.75 289 LEU A O 1
ATOM 2112 N N . ASP A 1 290 ? -27.120 7.586 18.912 1.00 82.12 290 ASP A N 1
ATOM 2113 C CA . ASP A 1 290 ? -25.796 7.610 18.283 1.00 82.12 290 ASP A CA 1
ATOM 2114 C C . ASP A 1 290 ? -25.770 6.796 16.980 1.00 82.12 290 ASP A C 1
ATOM 2116 O O . ASP A 1 290 ? -25.166 7.230 15.992 1.00 82.12 290 ASP A O 1
ATOM 2120 N N . GLN A 1 291 ? -26.471 5.655 16.923 1.00 85.81 291 GLN A N 1
ATOM 2121 C CA . GLN A 1 291 ? -26.645 4.907 15.672 1.00 85.81 291 GLN A CA 1
ATOM 2122 C C . GLN A 1 291 ? -27.420 5.713 14.628 1.00 85.81 291 GLN A C 1
ATOM 2124 O O . GLN A 1 291 ? -27.018 5.747 13.460 1.00 85.81 291 GLN A O 1
ATOM 2129 N N . ILE A 1 292 ? -28.483 6.407 15.037 1.00 91.25 292 ILE A N 1
ATOM 2130 C CA . ILE A 1 292 ? -29.272 7.275 14.157 1.00 91.25 292 ILE A CA 1
ATOM 2131 C C . ILE A 1 292 ? -28.404 8.410 13.609 1.00 91.25 292 ILE A C 1
ATOM 2133 O O . ILE A 1 292 ? -28.368 8.628 12.398 1.00 91.25 292 ILE A O 1
ATOM 2137 N N . LEU A 1 293 ? -27.638 9.097 14.459 1.00 89.44 293 LEU A N 1
ATOM 2138 C CA . LEU A 1 293 ? -26.728 10.166 14.040 1.00 89.44 293 LEU A CA 1
ATOM 2139 C C . LEU A 1 293 ? -25.631 9.650 13.097 1.00 89.44 293 LEU A C 1
ATOM 2141 O O . LEU A 1 293 ? -25.322 10.298 12.090 1.00 89.44 293 LEU A O 1
ATOM 2145 N N . ALA A 1 294 ? -25.077 8.464 13.363 1.00 78.94 294 ALA A N 1
ATOM 2146 C CA . ALA A 1 294 ? -24.115 7.818 12.475 1.00 78.94 294 ALA A CA 1
ATOM 2147 C C . ALA A 1 294 ? -24.734 7.488 11.105 1.00 78.94 294 ALA A C 1
ATOM 2149 O O . ALA A 1 294 ? -24.110 7.732 10.066 1.00 78.94 294 ALA A O 1
ATOM 2150 N N . LYS A 1 295 ? -25.978 6.998 11.081 1.00 86.25 295 LYS A N 1
ATOM 2151 C CA . LYS A 1 295 ? -26.736 6.716 9.855 1.00 86.25 295 LYS A CA 1
ATOM 2152 C C . LYS A 1 295 ? -27.021 7.994 9.062 1.00 86.25 295 LYS A C 1
ATOM 2154 O O . LYS A 1 295 ? -26.729 8.030 7.866 1.00 86.25 295 LYS A O 1
ATOM 2159 N N . VAL A 1 296 ? -27.460 9.072 9.723 1.00 90.12 296 VAL A N 1
ATOM 2160 C CA . VAL A 1 296 ? -27.640 10.404 9.110 1.00 90.12 296 VAL A CA 1
ATOM 2161 C C . VAL A 1 296 ? -26.335 10.919 8.506 1.00 90.12 296 VAL A C 1
ATOM 2163 O O . VAL A 1 296 ? -26.337 11.406 7.378 1.00 90.12 296 VAL A O 1
ATOM 2166 N N . SER A 1 297 ? -25.215 10.787 9.215 1.00 73.00 297 SER A N 1
ATOM 2167 C CA . SER A 1 297 ? -23.896 11.207 8.725 1.00 73.00 297 SER A CA 1
ATOM 2168 C C . SER A 1 297 ? -23.464 10.428 7.475 1.00 73.00 297 SER A C 1
ATOM 2170 O O . SER A 1 297 ? -22.930 10.999 6.522 1.00 73.00 297 SER A O 1
ATOM 2172 N N . LEU A 1 298 ? -23.725 9.117 7.441 1.00 67.06 298 LEU A N 1
ATOM 2173 C CA . LEU A 1 298 ? -23.282 8.234 6.360 1.00 67.06 298 LEU A CA 1
ATOM 2174 C C . LEU A 1 298 ? -24.186 8.236 5.122 1.00 67.06 298 LEU A C 1
ATOM 2176 O O . LEU A 1 298 ? -23.678 7.972 4.025 1.00 67.06 298 LEU A O 1
ATOM 2180 N N . HIS A 1 299 ? -25.489 8.460 5.300 1.00 78.06 299 HIS A N 1
ATOM 2181 C CA . HIS A 1 299 ? -26.520 8.242 4.279 1.00 78.06 299 HIS A CA 1
ATOM 2182 C C . HIS A 1 299 ? -27.505 9.415 4.118 1.00 78.06 299 HIS A C 1
ATOM 2184 O O . HIS A 1 299 ? -28.313 9.408 3.192 1.00 78.06 299 HIS A O 1
ATOM 2190 N N . GLY A 1 300 ? -27.427 10.443 4.966 1.00 85.00 300 GLY A N 1
ATOM 2191 C CA . GLY A 1 300 ? -28.336 11.592 4.972 1.00 85.00 300 GLY A CA 1
ATOM 2192 C C . GLY A 1 300 ? -29.645 11.338 5.731 1.00 85.00 300 GLY A C 1
ATOM 2193 O O . GLY A 1 300 ? -30.036 10.200 5.981 1.00 85.00 300 GLY A O 1
ATOM 2194 N N . VAL A 1 301 ? -30.356 12.415 6.088 1.00 93.88 301 VAL A N 1
ATOM 2195 C CA . VAL A 1 301 ? -31.600 12.373 6.897 1.00 93.88 301 VAL A CA 1
ATOM 2196 C C . VAL A 1 301 ? -32.740 11.610 6.202 1.00 93.88 301 VAL A C 1
ATOM 2198 O O . VAL A 1 301 ? -33.612 11.049 6.860 1.00 93.88 301 VAL A O 1
ATOM 2201 N N . ALA A 1 302 ? -32.723 11.536 4.868 1.00 93.62 302 ALA A N 1
ATOM 2202 C CA . ALA A 1 302 ? -33.692 10.761 4.090 1.00 93.62 302 ALA A CA 1
ATOM 2203 C C . ALA A 1 302 ? -33.558 9.236 4.271 1.00 93.62 302 ALA A C 1
ATOM 2205 O O . ALA A 1 302 ? -34.452 8.502 3.874 1.00 93.62 302 ALA A O 1
ATOM 2206 N N . SER A 1 303 ? -32.456 8.756 4.857 1.00 92.50 303 SER A N 1
ATOM 2207 C CA . SER A 1 303 ? -32.236 7.324 5.101 1.00 92.50 303 SER A CA 1
ATOM 2208 C C . SER A 1 303 ? -32.859 6.803 6.400 1.00 92.50 303 SER A C 1
ATOM 2210 O O . SER A 1 303 ? -32.785 5.602 6.669 1.00 92.50 303 SER A O 1
ATOM 2212 N N . LEU A 1 304 ? -33.425 7.693 7.218 1.00 95.62 304 LEU A N 1
ATOM 2213 C CA . LEU A 1 304 ? -34.061 7.324 8.477 1.00 95.62 304 LEU A CA 1
ATOM 2214 C C . LEU A 1 304 ? -35.460 6.757 8.241 1.00 95.62 304 LEU A C 1
ATOM 2216 O O . LEU A 1 304 ? -36.214 7.279 7.423 1.00 95.62 304 LEU A O 1
ATOM 2220 N N . THR A 1 305 ? -35.797 5.720 8.998 1.00 96.69 305 THR A N 1
ATOM 2221 C CA . THR A 1 305 ? -37.174 5.247 9.178 1.00 96.69 305 THR A CA 1
ATOM 2222 C C . THR A 1 305 ? -37.988 6.266 9.979 1.00 96.69 305 THR A C 1
ATOM 2224 O O . THR A 1 305 ? -37.423 7.143 10.640 1.00 96.69 305 THR A O 1
ATOM 2227 N N . ASP A 1 306 ? -39.315 6.148 9.948 1.00 96.50 306 ASP A N 1
ATOM 2228 C CA . ASP A 1 306 ? -40.196 7.042 10.708 1.00 96.50 306 ASP A CA 1
ATOM 2229 C C . ASP A 1 306 ? -39.951 6.940 12.224 1.00 96.50 306 ASP A C 1
ATOM 2231 O O . ASP A 1 306 ? -39.964 7.955 12.920 1.00 96.50 306 ASP A O 1
ATOM 2235 N N . GLU A 1 307 ? -39.629 5.742 12.729 1.00 93.00 307 GLU A N 1
ATOM 2236 C CA . GLU A 1 307 ? -39.274 5.512 14.136 1.00 93.00 307 GLU A CA 1
ATOM 2237 C C . GLU A 1 307 ? -37.958 6.201 14.517 1.00 93.00 307 GLU A C 1
ATOM 2239 O O . GLU A 1 307 ? -37.913 6.960 15.486 1.00 93.00 307 GLU A O 1
ATOM 2244 N N . GLU A 1 308 ? -36.899 6.014 13.721 1.00 95.56 308 GLU A N 1
ATOM 2245 C CA . GLU A 1 308 ? -35.604 6.678 13.931 1.00 95.56 308 GLU A CA 1
ATOM 2246 C C . GLU A 1 308 ? -35.731 8.207 13.842 1.00 95.56 308 GLU A C 1
ATOM 2248 O O . GLU A 1 308 ? -35.067 8.943 14.573 1.00 95.56 308 GLU A O 1
ATOM 2253 N N . ARG A 1 309 ? -36.593 8.709 12.951 1.00 97.19 309 ARG A N 1
ATOM 2254 C CA . ARG A 1 309 ? -36.865 10.143 12.822 1.00 97.19 309 ARG A CA 1
ATOM 2255 C C . ARG A 1 309 ? -37.605 10.678 14.048 1.00 97.19 309 ARG A C 1
ATOM 2257 O O . ARG A 1 309 ? -37.192 11.698 14.591 1.00 97.19 309 ARG A O 1
ATOM 2264 N N . ALA A 1 310 ? -38.621 9.971 14.535 1.00 93.81 310 ALA A N 1
ATOM 2265 C CA . ALA A 1 310 ? -39.334 10.341 15.756 1.00 93.81 310 ALA A CA 1
ATOM 2266 C C . ALA A 1 310 ? -38.432 10.277 17.004 1.00 93.81 310 ALA A C 1
ATOM 2268 O O . ALA A 1 310 ? -38.557 11.100 17.911 1.00 93.81 310 ALA A O 1
ATOM 2269 N N . GLU A 1 311 ? -37.504 9.320 17.076 1.00 94.25 311 GLU A N 1
ATOM 2270 C CA . GLU A 1 311 ? -36.454 9.252 18.102 1.00 94.25 311 GLU A CA 1
ATOM 2271 C C . GLU A 1 311 ? -35.549 10.493 18.058 1.00 94.25 311 GLU A C 1
ATOM 2273 O O . GLU A 1 311 ? -35.352 11.156 19.083 1.00 94.25 311 GLU A O 1
ATOM 2278 N N . LEU A 1 312 ? -35.053 10.842 16.865 1.00 95.31 312 LEU A N 1
ATOM 2279 C CA . LEU A 1 312 ? -34.211 12.015 16.639 1.00 95.31 312 LEU A CA 1
ATOM 2280 C C . LEU A 1 312 ? -34.941 13.305 17.031 1.00 95.31 312 LEU A C 1
ATOM 2282 O O . LEU A 1 312 ? -34.365 14.147 17.720 1.00 95.31 312 LEU A O 1
ATOM 2286 N N . ASP A 1 313 ? -36.217 13.433 16.666 1.00 95.19 313 ASP A N 1
ATOM 2287 C CA . ASP A 1 313 ? -37.059 14.580 17.007 1.00 95.19 313 ASP A CA 1
ATOM 2288 C C . ASP A 1 313 ? -37.321 14.663 18.517 1.00 95.19 313 ASP A C 1
ATOM 2290 O O . ASP A 1 313 ? -37.179 15.738 19.104 1.00 95.19 313 ASP A O 1
ATOM 2294 N N . ARG A 1 314 ? -37.607 13.537 19.189 1.00 92.94 314 ARG A N 1
ATOM 2295 C CA . ARG A 1 314 ? -37.742 13.473 20.659 1.00 92.94 314 ARG A CA 1
ATOM 2296 C C . ARG A 1 314 ? -36.448 13.865 21.367 1.00 92.94 314 ARG A C 1
ATOM 2298 O O . ARG A 1 314 ? -36.488 14.554 22.387 1.00 92.94 314 ARG A O 1
ATOM 2305 N N . ALA A 1 315 ? -35.295 13.429 20.867 1.00 92.31 315 ALA A N 1
ATOM 2306 C CA . ALA A 1 315 ? -33.997 13.840 21.396 1.00 92.31 315 ALA A CA 1
ATOM 2307 C C . ALA A 1 315 ? -33.747 15.342 21.176 1.00 92.31 315 ALA A C 1
ATOM 2309 O O . ALA A 1 315 ? -33.324 16.039 22.099 1.00 92.31 315 ALA A O 1
ATOM 2310 N N . SER A 1 316 ? -34.088 15.859 19.992 1.00 92.56 316 SER A N 1
ATOM 2311 C CA . SER A 1 316 ? -33.988 17.283 19.661 1.00 92.56 316 SER A CA 1
ATOM 2312 C C . SER A 1 316 ? -34.892 18.141 20.556 1.00 92.56 316 SER A C 1
ATOM 2314 O O . SER A 1 316 ? -34.457 19.165 21.077 1.00 92.56 316 SER A O 1
ATOM 2316 N N . ALA A 1 317 ? -36.129 17.702 20.806 1.00 91.19 317 ALA A N 1
ATOM 2317 C CA . ALA A 1 317 ? -37.071 18.376 21.695 1.00 91.19 317 ALA A CA 1
ATOM 2318 C C . ALA A 1 317 ? -36.586 18.389 23.154 1.00 91.19 317 ALA A C 1
ATOM 2320 O O . ALA A 1 317 ? -36.645 19.428 23.807 1.00 91.19 317 ALA A O 1
ATOM 2321 N N . ARG A 1 318 ? -36.031 17.271 23.649 1.00 89.06 318 ARG A N 1
ATOM 2322 C CA . ARG A 1 318 ? -35.424 17.187 24.992 1.00 89.06 318 ARG A CA 1
ATOM 2323 C C . ARG A 1 318 ? -34.255 18.155 25.177 1.00 89.06 318 ARG A C 1
ATOM 2325 O O . ARG A 1 318 ? -34.084 18.682 26.270 1.00 89.06 318 ARG A O 1
ATOM 2332 N N . LEU A 1 319 ? -33.465 18.392 24.128 1.00 87.44 319 LEU A N 1
ATOM 2333 C CA . LEU A 1 319 ? -32.379 19.376 24.152 1.00 87.44 319 LEU A CA 1
ATOM 2334 C C . LEU A 1 319 ? -32.901 20.817 24.157 1.00 87.44 319 LEU A C 1
ATOM 2336 O O . LEU A 1 319 ? -32.353 21.644 24.876 1.00 87.44 319 LEU A O 1
ATOM 2340 N N . ARG A 1 320 ? -33.973 21.108 23.409 1.00 88.69 320 ARG A N 1
ATOM 2341 C CA . ARG A 1 320 ? -34.597 22.445 23.382 1.00 88.69 320 ARG A CA 1
ATOM 2342 C C . ARG A 1 320 ? -35.327 22.801 24.678 1.00 88.69 320 ARG A C 1
ATOM 2344 O O . ARG A 1 320 ? -35.412 23.970 25.010 1.00 88.69 320 ARG A O 1
ATOM 2351 N N . GLY A 1 321 ? -35.859 21.814 25.398 1.00 83.62 321 GLY A N 1
ATOM 2352 C CA . GLY A 1 321 ? -36.575 22.018 26.664 1.00 83.62 321 GLY A CA 1
ATOM 23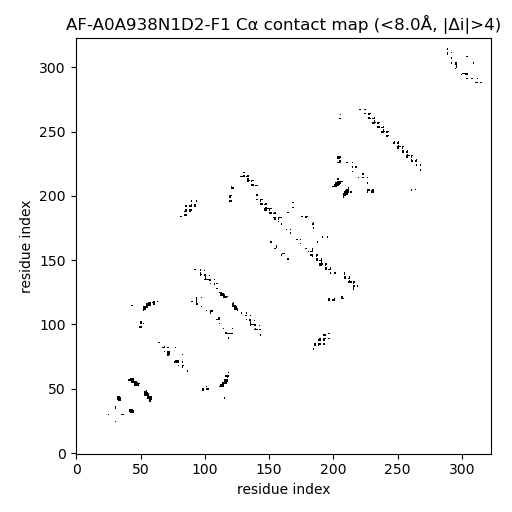53 C C . GLY A 1 321 ? -35.690 22.042 27.914 1.00 83.62 321 GLY A C 1
ATOM 2354 O O . GLY A 1 321 ? -36.222 21.932 29.014 1.00 83.62 321 GLY A O 1
ATOM 2355 N N . ARG A 1 322 ? -34.360 22.094 27.762 1.00 69.31 322 ARG A N 1
ATOM 2356 C CA . ARG A 1 322 ? -33.386 22.046 28.867 1.00 69.31 322 ARG A CA 1
ATOM 2357 C C . ARG A 1 322 ? -32.745 23.404 29.199 1.00 69.31 322 ARG A C 1
ATOM 2359 O O . ARG A 1 322 ? -31.730 23.420 29.892 1.00 69.31 322 ARG A O 1
ATOM 2366 N N . GLU A 1 323 ? -33.334 24.498 28.718 1.00 47.72 323 GLU A N 1
ATOM 2367 C CA . GLU A 1 323 ? -33.054 25.878 29.162 1.00 47.72 323 GLU A CA 1
ATOM 2368 C C . GLU A 1 323 ? -33.851 26.227 30.427 1.00 47.72 323 GLU A C 1
ATOM 2370 O O . GLU A 1 323 ? -33.280 26.916 31.304 1.00 47.72 323 GLU A O 1
#

Mean predicted aligned error: 10.35 Å

Secondary structure (DSSP, 8-state):
-----------------PPPP------TTHHHHS-SSS-GGG-EEEEEEETT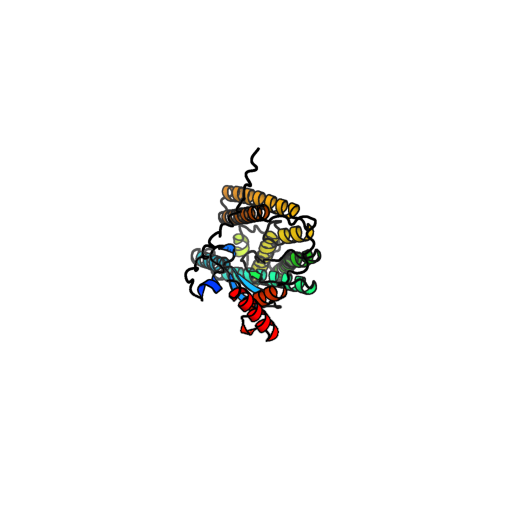EEEEEETHHHHHHHHHHHHHHH-TTS-HHHHHHHHHHHHHHHHHHHHHHHHHHHHTT----EEEEETTEE---PPP--TTHHHHHHHHHHHHHHHHHHHHHHHHHTT--GGGGS--TT--HHHHHT--SHHHHHHHHHHHHHHHHHHHHHSS-TTSHHHHHHHHHH-SHHHHHHHHHHHHHHHHHHHHHHHHTT-HHHHHHHHHHHHHHHHHHHHHHHSPPPPTT-PPPS--TTHHHHHHHHHHHHH-GGG--HHHHHHHHHHHHHHHTT-

Foldseek 3Di:
DDDDDDDDDDDPDPPPDDPDDDPDDDDPPVCVQQPPDDDLQPRWAFDQADLNATETERPVLVVVLVVQVVVLVVDPLRPPLQSVLLQVLLQVLQVVLVVQLSVQCVVVVHDFYHWYGDSLHTQGPGDQDALSSLRSLVRSLVSLVVQLVVLLVQLVVVVHDNVLLPDDLLCNRVSCVVDDDPSNSNSVSNNSSSVSSNVSLCQLAPPHSVVVSQCSNVVDLVSNLVSLVVQLVVLVVQLVVCVVVVPVVSNVVSVVSNVVSVVVNVVSVPPPDPPPPPDPDPCPPCVLVVVLVVCCVVPNPVRDDPVSVVVPVVVVVVVVPPD

Sequence (323 aa):
MSLQKNDGRAGLGREASTPVGSRAGASPGWSRVMGFGEDPLLWSFPVGGVLGAKFRVHALAPIWLLGELINAGRTDRNSLVHVVPALVLVCSLAFVKELARVAAARRSATPIGAVVLWPLGAMAIQSRGPLRAWRAQAAPPAMLAAAGVVMGSLFLLAGGNASLLAFNPLAPQPVIAALATSAQLLSWWGFFAAALLLLANLVPALPMDAGRTLDARLLGSRAAARVLQIQVLGACAAFLAAAFADQPRVLIVAAVACVAGWVSLRRLAFVPVPPAEWRPDPAPPNADLDQILAKVSLHGVASLTDEERAELDRASARLRGRE

pLDDT: mean 82.71, std 15.58, range [40.69, 98.5]

Solvent-accessible surface area (backbone atoms only — not comparable to full-atom values): 18121 Å² total; per-residue (Å²): 143,79,87,82,82,80,83,82,77,82,78,82,76,80,76,77,79,73,78,79,73,82,75,75,85,69,57,84,67,56,54,73,45,44,40,87,84,79,52,81,91,60,25,34,43,82,75,50,69,59,94,87,27,41,36,24,38,28,59,64,35,63,54,50,52,49,51,55,51,54,52,24,75,73,34,93,88,37,51,60,83,61,51,52,58,40,52,52,42,33,52,49,51,41,48,52,29,48,49,39,22,50,54,41,24,53,77,65,74,44,90,68,57,56,40,28,38,36,79,80,36,49,65,54,73,70,75,94,61,64,67,76,47,24,59,19,38,48,31,26,52,53,47,26,50,52,46,20,54,51,21,46,50,48,12,45,74,55,70,40,63,73,68,65,75,70,68,54,91,90,57,56,61,72,52,60,76,67,49,89,46,70,59,25,46,54,20,44,40,38,18,51,37,22,46,52,45,29,57,60,26,59,40,56,22,69,79,26,39,35,22,48,24,49,40,37,68,58,77,37,75,69,52,45,51,50,36,29,49,52,26,27,54,51,17,50,50,45,24,53,51,18,60,78,66,72,33,68,70,53,26,52,53,18,49,53,45,22,53,52,15,48,54,51,47,52,50,60,74,69,52,79,76,73,59,98,77,68,63,79,67,76,72,57,100,52,55,69,55,54,52,48,52,51,45,32,74,75,63,34,75,85,67,52,51,72,66,56,45,52,50,52,49,51,52,51,48,56,62,69,72,70,121

Radius of gyration: 26.57 Å; Cα contacts (8 Å, |Δi|>4): 345; chains: 1; bounding box: 65×51×103 Å

Nearest PDB structures (foldseek):
  8vjl-assembly1_A  TM=7.254E-01  e=5.728E-04  Bacillus subtilis subsp. subtilis str. 168
  6xr2-assembly1_C  TM=3.588E-01  e=6.344E-01  synthetic construct
  7rdr-assembly1_A  TM=3.906E-01  e=1.273E+00  unidentified
  6xr2-assembly1_B  TM=3.622E-01  e=1.632E+00  synthetic construct
  6e9z-assembly1_B  TM=3.506E-01  e=4.871E+00  synthetic construct